Protein AF-A0A1Y2N964-F1 (afdb_monomer_lite)

pLDDT: mean 81.37, std 17.86, range [33.72, 97.12]

Radius of gyration: 19.59 Å; chains: 1; bounding box: 65×37×64 Å

InterPro domains:
  IPR041413 MmyB-like transcription regulator ligand binding [PF17765] (27-119)

Secondary structure (DSSP, 8-state):
-----------------SSS-GGGG---HHHHHHHHHTTTS-EEEE-TT-BEEEE-GGGGGGT--TT-BHHHHHHH-TTHHHHBTTHHHHHHHHHHHHHHHHHTT-HHHHHHHHHHHHSTT--HHHHHHH--SPPPSEEEEEETTEEEEEE--B-TTSTT-EEEEEEES-------------PPPPPPP-

Organism: Pseudonocardia autotrophica (NCBI:txid2074)

Sequence (190 aa):
MHERVPRAGLVKVSAGDDRCSAADRVVRPSVLQLLERLDAEPALVIDRCGEVLARSTGTDRLGLPVTANIARFVVTDPRAGDLLDDRDALADEWAARLRSAAELGDGPAAALAAELGAAPGSDFGARYRAAVRIPAWSGTERWSGRSWHYEAPELPGTPEHRLLVYLSDSSHHGRIAQNGETGPCPAPSG

Structure (mmCIF, N/CA/C/O backbone):
data_AF-A0A1Y2N964-F1
#
_entry.id   AF-A0A1Y2N964-F1
#
loop_
_atom_site.group_PDB
_atom_site.id
_atom_site.type_symbol
_atom_site.label_atom_id
_atom_site.label_alt_id
_atom_site.label_comp_id
_atom_site.label_asym_id
_atom_site.label_entity_id
_atom_site.label_seq_id
_atom_site.pdbx_PDB_ins_code
_atom_site.Cartn_x
_atom_site.Cartn_y
_atom_site.Cartn_z
_atom_site.occupancy
_atom_site.B_iso_or_equiv
_atom_site.auth_seq_id
_atom_site.auth_comp_id
_atom_site.auth_asym_id
_atom_site.auth_atom_id
_atom_site.pdbx_PDB_model_num
ATOM 1 N N . MET A 1 1 ? -31.582 -8.135 32.151 1.00 39.50 1 MET A N 1
ATOM 2 C CA . MET A 1 1 ? -30.278 -8.600 31.637 1.00 39.50 1 MET A CA 1
ATOM 3 C C . MET A 1 1 ? -30.366 -8.557 30.120 1.00 39.50 1 MET A C 1
ATOM 5 O O . MET A 1 1 ? -30.917 -9.469 29.529 1.00 39.50 1 MET A O 1
ATOM 9 N N . HIS A 1 2 ? -29.992 -7.430 29.509 1.00 34.34 2 HIS A N 1
ATOM 10 C CA . HIS A 1 2 ? -30.038 -7.278 28.053 1.00 34.34 2 HIS A CA 1
ATOM 11 C C . HIS A 1 2 ? -28.660 -7.612 27.498 1.00 34.34 2 HIS A C 1
ATOM 13 O O . HIS A 1 2 ? -27.710 -6.851 27.670 1.00 34.34 2 HIS A O 1
ATOM 19 N N . GLU A 1 3 ? -28.565 -8.786 26.889 1.00 33.72 3 GLU A N 1
ATOM 20 C CA . GLU A 1 3 ? -27.388 -9.245 26.171 1.00 33.72 3 GLU A CA 1
ATOM 21 C C . GLU A 1 3 ? -27.217 -8.383 24.912 1.00 33.72 3 GLU A C 1
ATOM 23 O O . GLU A 1 3 ? -28.088 -8.339 24.041 1.00 33.72 3 GLU A O 1
ATOM 28 N N . ARG A 1 4 ? -26.124 -7.616 24.848 1.00 42.09 4 ARG A N 1
ATOM 29 C CA . ARG A 1 4 ? -25.732 -6.893 23.636 1.00 42.09 4 ARG A CA 1
ATOM 30 C C . ARG A 1 4 ? -24.988 -7.868 22.736 1.00 42.09 4 ARG A C 1
ATOM 32 O O . ARG A 1 4 ? -23.836 -8.192 23.000 1.00 42.09 4 ARG A O 1
ATOM 39 N N . VAL A 1 5 ? -25.648 -8.298 21.668 1.00 44.41 5 VAL A N 1
ATOM 40 C CA . VAL A 1 5 ? -25.006 -9.029 20.573 1.00 44.41 5 VAL A CA 1
ATOM 41 C C . VAL A 1 5 ? -23.960 -8.107 19.927 1.00 44.41 5 VAL A C 1
ATOM 43 O O . VAL A 1 5 ? -24.315 -6.991 19.528 1.00 44.41 5 VAL A O 1
ATOM 46 N N . PRO A 1 6 ? -22.681 -8.509 19.823 1.00 44.47 6 PRO A N 1
ATOM 47 C CA . PRO A 1 6 ? -21.697 -7.732 19.087 1.00 44.47 6 PRO A CA 1
ATOM 48 C C . PRO A 1 6 ? -22.049 -7.767 17.595 1.00 44.47 6 PRO A C 1
ATOM 50 O O . PRO A 1 6 ? -22.196 -8.830 16.993 1.00 44.47 6 PRO A O 1
ATOM 53 N N . ARG A 1 7 ? -22.212 -6.586 16.991 1.00 41.03 7 ARG A N 1
ATOM 54 C CA . ARG A 1 7 ? -22.283 -6.437 15.534 1.00 41.03 7 ARG A CA 1
ATOM 55 C C . ARG A 1 7 ? -20.900 -6.764 14.973 1.00 41.03 7 ARG A C 1
ATOM 57 O O . ARG A 1 7 ? -19.975 -5.990 15.187 1.00 41.03 7 ARG A O 1
ATOM 64 N N . ALA A 1 8 ? -20.775 -7.891 14.278 1.00 40.38 8 ALA A N 1
ATOM 65 C CA . ALA A 1 8 ? -19.603 -8.185 13.461 1.00 40.38 8 ALA A CA 1
ATOM 66 C C . ALA A 1 8 ? -19.463 -7.094 12.387 1.00 40.38 8 ALA A C 1
ATOM 68 O O . ALA A 1 8 ? -20.428 -6.795 11.674 1.00 40.38 8 ALA A O 1
ATOM 69 N N . GLY A 1 9 ? -18.291 -6.463 12.327 1.00 41.75 9 GLY A N 1
ATOM 70 C CA . GLY A 1 9 ? -17.964 -5.473 11.313 1.00 41.75 9 GLY A CA 1
ATOM 71 C C . GLY A 1 9 ? -17.895 -6.142 9.944 1.00 41.75 9 GLY A C 1
ATOM 72 O O . GLY A 1 9 ? -17.403 -7.258 9.795 1.00 41.75 9 GLY A O 1
ATOM 73 N N . LEU A 1 10 ? -18.426 -5.478 8.921 1.00 47.12 10 LEU A N 1
ATOM 74 C CA . LEU A 1 10 ? -18.277 -5.927 7.541 1.00 47.12 10 LEU A CA 1
ATOM 75 C C . LEU A 1 10 ? -16.830 -5.685 7.098 1.00 47.12 10 LEU A C 1
ATOM 77 O O . LEU A 1 10 ? -16.478 -4.594 6.654 1.00 47.12 10 LEU A O 1
ATOM 81 N N . VAL A 1 11 ? -15.996 -6.717 7.201 1.00 48.38 11 VAL A N 1
ATOM 82 C CA . VAL A 1 11 ? -14.698 -6.760 6.526 1.00 48.38 11 VAL A CA 1
ATOM 83 C C . VAL A 1 11 ? -14.951 -6.974 5.038 1.00 48.38 11 VAL A C 1
ATOM 85 O O . VAL A 1 11 ? -15.491 -7.999 4.619 1.00 48.38 11 VAL A O 1
ATOM 88 N N . LYS A 1 12 ? -14.559 -5.995 4.224 1.00 44.69 12 LYS A N 1
ATOM 89 C CA . LYS A 1 12 ? -14.639 -6.095 2.768 1.00 44.69 12 LYS A CA 1
ATOM 90 C C . LYS A 1 12 ? -13.373 -6.763 2.237 1.00 44.69 12 LYS A C 1
ATOM 92 O O . LYS A 1 12 ? -12.299 -6.174 2.297 1.00 44.69 12 LYS A O 1
ATOM 97 N N . VAL A 1 13 ? -13.528 -7.983 1.730 1.00 47.59 13 VAL A N 1
ATOM 98 C CA . VAL A 1 13 ? -12.482 -8.714 1.005 1.00 47.59 13 VAL A CA 1
ATOM 99 C C . VAL A 1 13 ? -12.554 -8.309 -0.463 1.00 47.59 13 VAL A C 1
ATOM 101 O O . VAL A 1 13 ? -13.621 -8.383 -1.078 1.00 47.59 13 VAL A O 1
ATOM 104 N N . SER A 1 14 ? -11.432 -7.856 -1.010 1.00 50.69 14 SER A N 1
ATOM 105 C CA . SER A 1 14 ? -11.320 -7.460 -2.412 1.00 50.69 14 SER A CA 1
ATOM 106 C C . SER A 1 14 ? -10.768 -8.623 -3.234 1.00 50.69 14 SER A C 1
ATOM 108 O O . SER A 1 14 ? -9.795 -9.264 -2.849 1.00 50.69 14 SER A O 1
ATOM 110 N N . ALA A 1 15 ? -11.410 -8.915 -4.365 1.00 41.88 15 ALA A N 1
ATOM 111 C CA . ALA A 1 15 ? -10.937 -9.888 -5.342 1.00 41.88 15 ALA A CA 1
ATOM 112 C C . ALA A 1 15 ? -10.447 -9.135 -6.587 1.00 41.88 15 ALA A C 1
ATOM 114 O O . ALA A 1 15 ? -11.255 -8.488 -7.251 1.00 41.88 15 ALA A O 1
ATOM 115 N N . GLY A 1 16 ? -9.152 -9.205 -6.899 1.00 42.62 16 GLY A N 1
ATOM 116 C CA . GLY A 1 16 ? -8.595 -8.757 -8.185 1.00 42.62 16 GLY A CA 1
ATOM 117 C C . GLY A 1 16 ? -7.884 -9.904 -8.905 1.00 42.62 16 GLY A C 1
ATOM 118 O O . GLY A 1 16 ? -7.091 -10.586 -8.277 1.00 42.62 16 GLY A O 1
ATOM 119 N N . ASP A 1 17 ? -8.142 -10.183 -10.182 1.00 46.28 17 ASP A N 1
ATOM 120 C CA . ASP A 1 17 ? -7.298 -11.095 -10.994 1.00 46.28 17 ASP A CA 1
ATOM 121 C C . ASP A 1 17 ? -5.849 -10.542 -11.033 1.00 46.28 17 ASP A C 1
ATOM 123 O O . ASP A 1 17 ? -5.669 -9.330 -11.052 1.00 46.28 17 ASP A O 1
ATOM 127 N N . ASP A 1 18 ? -4.735 -11.283 -10.970 1.00 45.25 18 ASP A N 1
ATOM 128 C CA . ASP A 1 18 ? -4.408 -12.609 -11.496 1.00 45.25 18 ASP A CA 1
ATOM 129 C C . ASP A 1 18 ? -3.132 -13.155 -10.768 1.00 45.25 18 ASP A C 1
ATOM 131 O O . ASP A 1 18 ? -2.206 -12.398 -10.477 1.00 45.25 18 ASP A O 1
ATOM 135 N N . ARG A 1 19 ? -3.088 -14.470 -10.482 1.00 44.66 19 ARG A N 1
ATOM 136 C CA . ARG A 1 19 ? -1.939 -15.351 -10.089 1.00 44.66 19 ARG A CA 1
ATOM 137 C C . ARG A 1 19 ? -1.093 -15.139 -8.803 1.00 44.66 19 ARG A C 1
ATOM 139 O O . ARG A 1 19 ? 0.073 -15.529 -8.777 1.00 44.66 19 ARG A O 1
ATOM 146 N N . CYS A 1 20 ? -1.694 -14.732 -7.687 1.00 44.88 20 CYS A N 1
ATOM 147 C CA . CYS A 1 20 ? -1.324 -15.307 -6.373 1.00 44.88 20 CYS A CA 1
ATOM 148 C C . CYS A 1 20 ? -2.345 -16.409 -6.069 1.00 44.88 20 CYS A C 1
ATOM 150 O O . CYS A 1 20 ? -3.520 -16.234 -6.402 1.00 44.88 20 CYS A O 1
ATOM 152 N N . SER A 1 21 ? -1.941 -17.554 -5.508 1.00 48.66 21 SER A N 1
ATOM 153 C CA . SER A 1 21 ? -2.905 -18.626 -5.231 1.00 48.66 21 SER A CA 1
ATOM 154 C C . SER A 1 21 ? -4.032 -18.075 -4.346 1.00 48.66 21 SER A C 1
ATOM 156 O O . SER A 1 21 ? -3.794 -17.211 -3.506 1.00 48.66 21 SER A O 1
ATOM 158 N N . ALA A 1 22 ? -5.276 -18.532 -4.515 1.00 51.50 22 ALA A N 1
ATOM 159 C CA . ALA A 1 22 ? -6.392 -18.031 -3.703 1.00 51.50 22 ALA A CA 1
ATOM 160 C C . ALA A 1 22 ? -6.140 -18.177 -2.183 1.00 51.50 22 ALA A C 1
ATOM 162 O O . ALA A 1 22 ? -6.704 -17.422 -1.395 1.00 51.50 22 ALA A O 1
ATOM 163 N N . ALA A 1 23 ? -5.260 -19.105 -1.780 1.00 52.19 23 ALA A N 1
ATOM 164 C CA . ALA A 1 23 ? -4.805 -19.283 -0.403 1.00 52.19 23 ALA A CA 1
ATOM 165 C C . ALA A 1 23 ? -3.911 -18.130 0.096 1.00 52.19 23 ALA A C 1
ATOM 167 O O . ALA A 1 23 ? -4.045 -17.728 1.250 1.00 52.19 23 ALA A O 1
ATOM 168 N N . ASP A 1 24 ? -3.089 -17.531 -0.771 1.00 64.69 24 ASP A N 1
ATOM 169 C CA . ASP A 1 24 ? -2.218 -16.390 -0.435 1.00 64.69 24 ASP A CA 1
ATOM 170 C C . ASP A 1 24 ? -2.996 -15.084 -0.227 1.00 64.69 24 ASP A C 1
ATOM 172 O O . ASP A 1 24 ? -2.426 -14.070 0.164 1.00 64.69 24 ASP A O 1
ATOM 176 N N . ARG A 1 25 ? -4.310 -15.091 -0.472 1.00 75.00 25 ARG A N 1
ATOM 177 C CA . ARG A 1 25 ? -5.201 -13.939 -0.270 1.00 75.00 25 ARG A CA 1
ATOM 178 C C . ARG A 1 25 ? -6.048 -14.040 0.991 1.00 75.00 25 ARG A C 1
ATOM 180 O O . ARG A 1 25 ? -6.778 -13.107 1.319 1.00 75.00 25 ARG A O 1
ATOM 187 N N . VAL A 1 26 ? -5.981 -15.168 1.700 1.00 83.88 26 VAL A N 1
ATOM 188 C CA . VAL A 1 26 ? -6.791 -15.382 2.899 1.00 83.88 26 VAL A CA 1
ATOM 189 C C . VAL A 1 26 ? -6.148 -14.671 4.082 1.00 83.88 26 VAL A C 1
ATOM 191 O O . VAL A 1 26 ? -5.119 -15.092 4.607 1.00 83.88 26 VAL A O 1
ATOM 194 N N . VAL A 1 27 ? -6.799 -13.608 4.549 1.00 89.75 27 VAL A N 1
ATOM 195 C CA . VAL A 1 27 ? -6.419 -12.933 5.791 1.00 89.75 27 VAL A CA 1
ATOM 196 C C . VAL A 1 27 ? -6.977 -13.713 6.979 1.00 89.75 27 VAL A C 1
ATOM 198 O O . VAL A 1 27 ? -8.165 -14.033 7.040 1.00 89.75 27 VAL A O 1
ATOM 201 N N . ARG A 1 28 ? -6.117 -14.028 7.953 1.00 90.69 28 ARG A N 1
ATOM 202 C CA . ARG A 1 28 ? -6.521 -14.808 9.130 1.00 90.69 28 ARG A CA 1
ATOM 203 C C . ARG A 1 28 ? -7.565 -14.069 9.978 1.00 90.69 28 ARG A C 1
ATOM 205 O O . ARG A 1 28 ? -7.427 -12.861 10.182 1.00 90.69 28 ARG A O 1
ATOM 212 N N . PRO A 1 29 ? -8.510 -14.784 10.618 1.00 93.31 29 PRO A N 1
ATOM 213 C CA . PRO A 1 29 ? -9.534 -14.166 11.465 1.00 93.31 29 PRO A CA 1
ATOM 214 C C . PRO A 1 29 ? -8.998 -13.296 12.611 1.00 93.31 29 PRO A C 1
ATOM 216 O O . PRO A 1 29 ? -9.638 -12.320 12.991 1.00 93.31 29 PRO A O 1
ATOM 219 N N . SER A 1 30 ? -7.833 -13.619 13.184 1.00 93.25 30 SER A N 1
ATOM 220 C CA . SER A 1 30 ? -7.216 -12.792 14.234 1.00 93.25 30 SER A CA 1
ATOM 221 C C . SER A 1 30 ? -6.715 -11.445 13.708 1.00 93.25 30 SER A C 1
ATOM 223 O O . SER A 1 30 ? -6.821 -10.441 14.404 1.00 93.25 30 SER A O 1
ATOM 225 N N . VAL A 1 31 ? -6.222 -11.403 12.468 1.00 93.62 31 VAL A N 1
ATOM 226 C CA . VAL A 1 31 ? -5.791 -10.165 11.801 1.00 93.62 31 VAL A CA 1
ATOM 227 C C . VAL A 1 31 ? -7.006 -9.321 11.419 1.00 93.62 31 VAL A C 1
ATOM 229 O O . VAL A 1 31 ? -6.979 -8.107 11.576 1.00 93.62 31 VAL A O 1
ATOM 232 N N . LEU A 1 32 ? -8.102 -9.954 10.993 1.00 93.75 32 LEU A N 1
ATOM 233 C CA . LEU A 1 32 ? -9.362 -9.249 10.746 1.00 93.75 32 LEU A CA 1
ATOM 234 C C . LEU A 1 32 ? -9.909 -8.591 12.017 1.00 93.75 32 LEU A C 1
ATOM 236 O O . LEU A 1 32 ? -10.236 -7.410 11.998 1.00 93.75 32 LEU A O 1
ATOM 240 N N . GLN A 1 33 ? -9.915 -9.314 13.139 1.00 94.44 33 GLN A N 1
ATOM 241 C CA . GLN A 1 33 ? -10.278 -8.738 14.437 1.00 94.44 33 GLN A CA 1
ATOM 242 C C . GLN A 1 33 ? -9.343 -7.593 14.841 1.00 94.44 33 GLN A C 1
ATOM 244 O O . GLN A 1 33 ? -9.795 -6.617 15.431 1.00 94.44 33 GLN A O 1
ATOM 249 N N . LEU A 1 34 ? -8.048 -7.680 14.523 1.00 93.06 34 LEU A N 1
ATOM 250 C CA . LEU A 1 34 ? -7.113 -6.580 14.758 1.00 93.06 34 LEU A CA 1
ATOM 251 C C . LEU A 1 34 ? -7.471 -5.344 13.919 1.00 93.06 34 LEU A C 1
ATOM 253 O O . LEU A 1 34 ? -7.526 -4.250 14.471 1.00 93.06 34 LEU A O 1
ATOM 257 N N . LEU A 1 35 ? -7.777 -5.508 12.627 1.00 93.44 35 LEU A N 1
ATOM 258 C CA . LEU A 1 35 ? -8.234 -4.407 11.770 1.00 93.44 35 LEU A CA 1
ATOM 259 C C . LEU A 1 35 ? -9.513 -3.749 12.300 1.00 93.44 35 LEU A C 1
ATOM 261 O O . LEU A 1 35 ? -9.630 -2.528 12.247 1.00 93.44 35 LEU A O 1
ATOM 265 N N . GLU A 1 36 ? -10.448 -4.533 12.842 1.00 91.69 36 GLU A N 1
ATOM 266 C CA . GLU A 1 36 ? -11.658 -4.004 13.485 1.00 91.69 36 GLU A CA 1
ATOM 267 C C . GLU A 1 36 ? -11.340 -3.169 14.733 1.00 91.69 36 GLU A C 1
ATOM 269 O O . GLU A 1 36 ? -12.035 -2.199 15.013 1.00 91.69 36 GLU A O 1
ATOM 274 N N . ARG A 1 37 ? -10.284 -3.505 15.487 1.00 91.00 37 ARG A N 1
ATOM 275 C CA . ARG A 1 37 ? -9.839 -2.699 16.642 1.00 91.00 37 ARG A CA 1
ATOM 276 C C . ARG A 1 37 ? -9.080 -1.437 16.252 1.00 91.00 37 ARG A C 1
ATOM 278 O O . ARG A 1 37 ? -8.928 -0.555 17.091 1.00 91.00 37 ARG A O 1
ATOM 285 N N . LEU A 1 38 ? -8.611 -1.363 15.012 1.00 90.25 38 LEU A N 1
ATOM 286 C CA . LEU A 1 38 ? -7.951 -0.198 14.434 1.00 90.25 38 LEU A CA 1
ATOM 287 C C . LEU A 1 38 ? -8.927 0.661 13.617 1.00 90.25 38 LEU A C 1
ATOM 289 O O . LEU A 1 38 ? -8.479 1.476 12.826 1.00 90.25 38 LEU A O 1
ATOM 293 N N . ASP A 1 39 ? -10.245 0.506 13.769 1.00 81.44 39 ASP A N 1
ATOM 294 C CA . ASP A 1 39 ? -11.257 1.206 12.960 1.00 81.44 39 ASP A CA 1
ATOM 295 C C . ASP A 1 39 ? -11.116 2.739 12.935 1.00 81.44 39 ASP A C 1
ATOM 297 O O . ASP A 1 39 ? -11.472 3.380 11.940 1.00 81.44 39 ASP A O 1
ATOM 301 N N . ALA A 1 40 ? -10.567 3.314 14.006 1.00 84.38 40 ALA A N 1
ATOM 302 C CA . ALA A 1 40 ? -10.292 4.733 14.140 1.00 84.38 40 ALA A CA 1
ATOM 303 C C . ALA A 1 40 ? -9.159 5.227 13.233 1.00 84.38 40 ALA A C 1
ATOM 305 O O . ALA A 1 40 ? -9.202 6.388 12.836 1.00 84.38 40 ALA A O 1
ATOM 306 N N . GLU A 1 41 ? -8.178 4.393 12.893 1.00 88.31 41 GLU A N 1
ATOM 307 C CA . GLU A 1 41 ? -7.027 4.763 12.065 1.00 88.31 41 GLU A CA 1
ATOM 308 C C . GLU A 1 41 ? -7.040 3.982 10.735 1.00 88.31 41 GLU A C 1
ATOM 310 O O . GLU A 1 41 ? -7.533 2.849 10.661 1.00 88.31 41 GLU A O 1
ATOM 315 N N . PRO A 1 42 ? -6.550 4.555 9.625 1.00 92.31 42 PRO A N 1
ATOM 316 C CA . PRO A 1 42 ? -6.428 3.796 8.389 1.00 92.31 42 PRO A CA 1
ATOM 317 C C . PRO A 1 42 ? -5.482 2.601 8.567 1.00 92.31 42 PRO A C 1
ATOM 319 O O . PRO A 1 42 ? -4.307 2.773 8.877 1.00 92.31 42 PRO A O 1
ATOM 322 N N . ALA A 1 43 ? -5.981 1.388 8.338 1.00 94.38 43 ALA A N 1
ATOM 323 C CA . ALA A 1 43 ? -5.180 0.171 8.398 1.00 94.38 43 ALA A CA 1
ATOM 324 C C . ALA A 1 43 ? -5.519 -0.772 7.238 1.00 94.38 43 ALA A C 1
ATOM 326 O O . ALA A 1 43 ? -6.688 -0.971 6.901 1.00 94.38 43 ALA A O 1
ATOM 327 N N . LEU A 1 44 ? -4.493 -1.364 6.634 1.00 94.00 44 LEU A N 1
ATOM 328 C CA . LEU A 1 44 ? -4.572 -2.244 5.472 1.00 94.00 44 LEU A CA 1
ATOM 329 C C . LEU A 1 44 ? -3.753 -3.504 5.731 1.00 94.00 44 LEU A C 1
ATOM 331 O O . LEU A 1 44 ? -2.672 -3.441 6.306 1.00 94.00 44 LEU A O 1
ATOM 335 N N . VAL A 1 45 ? -4.235 -4.644 5.255 1.00 94.19 45 VAL A N 1
ATOM 336 C CA . VAL A 1 45 ? -3.399 -5.829 5.063 1.00 94.19 45 VAL A CA 1
ATOM 337 C C . VAL A 1 45 ? -3.051 -5.892 3.594 1.00 94.19 45 VAL A C 1
ATOM 339 O O . VAL A 1 45 ? -3.956 -5.936 2.758 1.00 94.19 45 VAL A O 1
ATOM 342 N N . ILE A 1 46 ? -1.757 -5.893 3.301 1.00 92.75 46 ILE A N 1
ATOM 343 C CA . ILE A 1 46 ? -1.241 -5.985 1.941 1.00 92.75 46 ILE A CA 1
ATOM 344 C C . ILE A 1 46 ? -0.386 -7.229 1.754 1.00 92.75 46 ILE A C 1
ATOM 346 O O . ILE A 1 46 ? 0.231 -7.709 2.707 1.00 92.75 46 ILE A O 1
ATOM 350 N N . ASP A 1 47 ? -0.324 -7.728 0.524 1.00 89.88 47 ASP A N 1
ATOM 351 C CA . ASP A 1 47 ? 0.743 -8.642 0.124 1.00 89.88 47 ASP A CA 1
ATOM 352 C C . ASP A 1 47 ? 2.032 -7.880 -0.250 1.00 89.88 47 ASP A C 1
ATOM 354 O O . ASP A 1 47 ? 2.070 -6.646 -0.309 1.00 89.88 47 ASP A O 1
ATOM 358 N N . ARG A 1 48 ? 3.104 -8.624 -0.535 1.00 85.38 48 ARG A N 1
ATOM 359 C CA . ARG A 1 48 ? 4.401 -8.083 -0.989 1.00 85.38 48 ARG A CA 1
ATOM 360 C C . ARG A 1 48 ? 4.335 -7.232 -2.261 1.00 85.38 48 ARG A C 1
ATOM 362 O O . ARG A 1 48 ? 5.206 -6.393 -2.475 1.00 85.38 48 ARG A O 1
ATOM 369 N N . CYS A 1 49 ? 3.326 -7.442 -3.107 1.00 88.75 49 CYS A N 1
ATOM 370 C CA . CYS A 1 49 ? 3.107 -6.693 -4.341 1.00 88.75 49 CYS A CA 1
ATOM 371 C C . CYS A 1 49 ? 2.223 -5.455 -4.114 1.00 88.75 49 CYS A C 1
ATOM 373 O O . CYS A 1 49 ? 1.955 -4.715 -5.062 1.00 88.75 49 CYS A O 1
ATOM 375 N N . GLY A 1 50 ? 1.765 -5.221 -2.881 1.00 90.00 50 GLY A N 1
ATOM 376 C CA . GLY A 1 50 ? 0.896 -4.108 -2.522 1.00 90.00 50 GLY A CA 1
ATOM 377 C C . GLY A 1 50 ? -0.582 -4.343 -2.814 1.00 90.00 50 GLY A C 1
ATOM 378 O O . GLY A 1 50 ? -1.342 -3.377 -2.823 1.00 90.00 50 GLY A O 1
ATOM 379 N N . GLU A 1 51 ? -1.008 -5.580 -3.071 1.00 90.50 51 GLU A N 1
ATOM 380 C CA . GLU A 1 51 ? -2.429 -5.914 -3.188 1.00 90.50 51 GLU A CA 1
ATOM 381 C C . GLU A 1 51 ? -3.111 -5.753 -1.831 1.00 90.50 51 GLU A C 1
ATOM 383 O O . GLU A 1 51 ? -2.666 -6.346 -0.851 1.00 90.50 51 GLU A O 1
ATOM 388 N N . VAL A 1 52 ? -4.202 -4.987 -1.761 1.00 92.44 52 VAL A N 1
ATOM 389 C CA . VAL A 1 52 ? -4.977 -4.829 -0.522 1.00 92.44 52 VAL A CA 1
ATOM 390 C C . VAL A 1 52 ? -5.901 -6.031 -0.326 1.00 92.44 52 VAL A C 1
ATOM 392 O O . VAL A 1 52 ? -6.904 -6.190 -1.019 1.00 92.44 52 VAL A O 1
ATOM 395 N N . LEU A 1 53 ? -5.589 -6.851 0.677 1.00 91.50 53 LEU A N 1
ATOM 396 C CA . LEU A 1 53 ? -6.317 -8.077 1.014 1.00 91.50 53 LEU A CA 1
ATOM 397 C C . LEU A 1 53 ? -7.470 -7.825 1.995 1.00 91.50 53 LEU A C 1
ATOM 399 O O . LEU A 1 53 ? -8.522 -8.462 1.916 1.00 91.50 53 LEU A O 1
ATOM 403 N N . ALA A 1 54 ? -7.278 -6.893 2.930 1.00 91.81 54 ALA A N 1
ATOM 404 C CA . ALA A 1 54 ? -8.292 -6.446 3.883 1.00 91.81 54 ALA A CA 1
ATOM 405 C C . ALA A 1 54 ? -8.000 -5.014 4.347 1.00 91.81 54 ALA A C 1
ATOM 407 O O . ALA A 1 54 ? -6.865 -4.547 4.267 1.00 91.81 54 ALA A O 1
ATOM 408 N N . ARG A 1 55 ? -9.020 -4.310 4.848 1.00 92.75 55 ARG A N 1
ATOM 409 C CA . ARG A 1 55 ? -8.891 -2.914 5.286 1.00 92.75 55 ARG A CA 1
ATOM 410 C C . ARG A 1 55 ? -9.823 -2.554 6.439 1.00 92.75 55 ARG A C 1
ATOM 412 O O . ARG A 1 55 ? -10.927 -3.093 6.518 1.00 92.75 55 ARG A O 1
ATOM 419 N N . SER A 1 56 ? -9.396 -1.624 7.293 1.00 92.62 56 SER A N 1
ATOM 420 C CA . SER A 1 56 ? -10.245 -0.989 8.308 1.00 92.62 56 SER A CA 1
ATOM 421 C C . SER A 1 56 ? -11.180 0.045 7.670 1.00 92.62 56 SER A C 1
ATOM 423 O O . SER A 1 56 ? -10.927 0.549 6.572 1.00 92.62 56 SER A O 1
ATOM 425 N N . THR A 1 57 ? -12.259 0.411 8.362 1.00 89.50 57 THR A N 1
ATOM 426 C CA . THR A 1 57 ? -13.160 1.499 7.933 1.00 89.50 57 THR A CA 1
ATOM 427 C C . THR A 1 57 ? -12.480 2.868 7.953 1.00 89.50 57 THR A C 1
ATOM 429 O O . THR A 1 57 ? -12.847 3.746 7.178 1.00 89.50 57 THR A O 1
ATOM 432 N N . GLY A 1 58 ? -11.447 3.050 8.784 1.00 88.69 58 GLY A N 1
ATOM 433 C CA . GLY A 1 58 ? -10.652 4.279 8.840 1.00 88.69 58 GLY A CA 1
ATOM 434 C C . GLY A 1 58 ? -9.955 4.618 7.519 1.00 88.69 58 GLY A C 1
ATOM 435 O O . GLY A 1 58 ? -9.623 5.778 7.283 1.00 88.69 58 GLY A O 1
ATOM 436 N N . THR A 1 59 ? -9.795 3.640 6.621 1.00 89.06 59 THR A N 1
ATOM 437 C CA . THR A 1 59 ? -9.145 3.822 5.311 1.00 89.06 59 THR A CA 1
ATOM 438 C C . THR A 1 59 ? -9.875 4.764 4.368 1.00 89.06 59 THR A C 1
ATOM 440 O O . THR A 1 59 ? -9.236 5.353 3.498 1.00 89.06 59 THR A O 1
ATOM 443 N N . ASP A 1 60 ? -11.164 5.021 4.596 1.00 87.44 60 ASP A N 1
ATOM 444 C CA . ASP A 1 60 ? -11.909 6.028 3.839 1.00 87.44 60 ASP A CA 1
ATOM 445 C C . ASP A 1 60 ? -11.328 7.447 4.038 1.00 87.44 60 ASP A C 1
ATOM 447 O O . ASP A 1 60 ? -11.465 8.298 3.162 1.00 87.44 60 ASP A O 1
ATOM 451 N N . ARG A 1 61 ? -10.593 7.700 5.136 1.00 87.69 61 ARG A N 1
ATOM 452 C CA . ARG A 1 61 ? -9.891 8.977 5.382 1.00 87.69 61 ARG A CA 1
ATOM 453 C C . ARG A 1 61 ? -8.691 9.207 4.470 1.00 87.69 61 ARG A C 1
ATOM 455 O O . ARG A 1 61 ? -8.295 10.354 4.293 1.00 87.69 61 ARG A O 1
ATOM 462 N N . LEU A 1 62 ? -8.110 8.136 3.933 1.00 86.50 62 LEU A N 1
ATOM 463 C CA . LEU A 1 62 ? -7.020 8.231 2.966 1.00 86.50 62 LEU A CA 1
ATOM 464 C C . LEU A 1 62 ? -7.538 8.503 1.557 1.00 86.50 62 LEU A C 1
ATOM 466 O O . LEU A 1 62 ? -6.740 8.829 0.698 1.00 86.50 62 LEU A O 1
ATOM 470 N N . GLY A 1 63 ? -8.835 8.318 1.284 1.00 83.06 63 GLY A N 1
ATOM 471 C CA . GLY A 1 63 ? -9.372 8.417 -0.076 1.00 83.06 63 GLY A CA 1
ATOM 472 C C . GLY A 1 63 ? -8.904 7.300 -1.020 1.00 83.06 63 GLY A C 1
ATOM 473 O O . GLY A 1 63 ? -9.099 7.405 -2.231 1.00 83.06 63 GLY A O 1
ATOM 474 N N . LEU A 1 64 ? -8.308 6.221 -0.489 1.00 80.00 64 LEU A N 1
ATOM 475 C CA . LEU A 1 64 ? -7.864 5.081 -1.293 1.00 80.00 64 LEU A CA 1
ATOM 476 C C . LEU A 1 64 ? -9.044 4.343 -1.941 1.00 80.00 64 LEU A C 1
ATOM 478 O O . LEU A 1 64 ? -10.041 4.055 -1.263 1.00 80.00 64 LEU A O 1
ATOM 482 N N . PRO A 1 65 ? -8.922 3.934 -3.219 1.00 76.00 65 PRO A N 1
ATOM 483 C CA . PRO A 1 65 ? -9.912 3.078 -3.850 1.00 76.00 65 PRO A CA 1
ATOM 484 C C . PRO A 1 65 ? -10.045 1.735 -3.122 1.00 76.00 65 PRO A C 1
ATOM 486 O O . PRO A 1 65 ? -9.089 1.175 -2.592 1.00 76.00 65 PRO A O 1
ATOM 489 N N . VAL A 1 66 ? -11.255 1.178 -3.152 1.00 64.75 66 VAL A N 1
ATOM 490 C CA . VAL A 1 66 ? -11.638 -0.012 -2.374 1.00 64.75 66 VAL A CA 1
ATOM 491 C C . VAL A 1 66 ? -10.940 -1.306 -2.820 1.00 64.75 66 VAL A C 1
ATOM 493 O O . VAL A 1 66 ? -10.883 -2.268 -2.059 1.00 64.75 66 VAL A O 1
ATOM 496 N N . THR A 1 67 ? -10.402 -1.339 -4.036 1.00 62.62 67 THR A N 1
ATOM 497 C CA . THR A 1 67 ? -9.817 -2.532 -4.675 1.00 62.62 67 THR A CA 1
ATOM 498 C C . THR A 1 67 ? -8.414 -2.254 -5.217 1.00 62.62 67 THR A C 1
ATOM 500 O O . THR A 1 67 ? -8.039 -2.771 -6.265 1.00 62.62 67 THR A O 1
ATOM 503 N N . ALA A 1 68 ? -7.674 -1.349 -4.578 1.00 72.31 68 ALA A N 1
ATOM 504 C CA . ALA A 1 68 ? -6.395 -0.902 -5.102 1.00 72.31 68 ALA A CA 1
ATOM 505 C C . ALA A 1 68 ? -5.268 -1.876 -4.738 1.00 72.31 68 ALA A C 1
ATOM 507 O O . ALA A 1 68 ? -4.981 -2.088 -3.563 1.00 72.31 68 ALA A O 1
ATOM 508 N N . ASN A 1 69 ? -4.556 -2.366 -5.750 1.00 91.12 69 ASN A N 1
ATOM 509 C CA . ASN A 1 69 ? -3.130 -2.599 -5.585 1.00 91.12 69 ASN A CA 1
ATOM 510 C C . ASN A 1 69 ? -2.456 -1.227 -5.439 1.00 91.12 69 ASN A C 1
ATOM 512 O O . ASN A 1 69 ? -2.605 -0.373 -6.318 1.00 91.12 69 ASN A O 1
ATOM 516 N N . ILE A 1 70 ? -1.747 -0.997 -4.336 1.00 92.00 70 ILE A N 1
ATOM 517 C CA . ILE A 1 70 ? -1.199 0.326 -4.018 1.00 92.00 70 ILE A CA 1
ATOM 518 C C . ILE A 1 70 ? -0.164 0.751 -5.068 1.00 92.00 70 ILE A C 1
ATOM 520 O O . ILE A 1 70 ? -0.198 1.896 -5.511 1.00 92.00 70 ILE A O 1
ATOM 524 N N . ALA A 1 71 ? 0.700 -0.157 -5.535 1.00 93.62 71 ALA A N 1
ATOM 525 C CA . ALA A 1 71 ? 1.684 0.165 -6.568 1.00 93.62 71 ALA A CA 1
ATOM 526 C C . ALA A 1 71 ? 1.004 0.580 -7.885 1.00 93.62 71 ALA A C 1
ATOM 528 O O . ALA A 1 71 ? 1.373 1.594 -8.480 1.00 93.62 71 ALA A O 1
ATOM 529 N N . ARG A 1 72 ? -0.048 -0.139 -8.307 1.00 93.88 72 ARG A N 1
ATOM 530 C CA . ARG A 1 72 ? -0.849 0.253 -9.482 1.00 93.88 72 ARG A CA 1
ATOM 531 C C . ARG A 1 72 ? -1.513 1.606 -9.290 1.00 93.88 72 ARG A C 1
ATOM 533 O O . ARG A 1 72 ? -1.470 2.419 -10.210 1.00 93.88 72 ARG A O 1
ATOM 540 N N . PHE A 1 73 ? -2.085 1.866 -8.118 1.00 92.56 73 PHE A N 1
ATOM 541 C CA . PHE A 1 73 ? -2.699 3.156 -7.819 1.00 92.56 73 PHE A CA 1
ATOM 542 C C . PHE A 1 73 ? -1.679 4.294 -7.938 1.00 92.56 73 PHE A C 1
ATOM 544 O O . PHE A 1 73 ? -1.880 5.210 -8.729 1.00 92.56 73 PHE A O 1
ATOM 551 N N . VAL A 1 74 ? -0.546 4.187 -7.238 1.00 93.50 74 VAL A N 1
ATOM 552 C CA . VAL A 1 74 ? 0.520 5.203 -7.230 1.00 93.50 74 VAL A CA 1
ATOM 553 C C . VAL A 1 74 ? 1.050 5.480 -8.638 1.00 93.50 74 VAL A C 1
ATOM 555 O O . VAL A 1 74 ? 1.292 6.630 -8.996 1.00 93.50 74 VAL A O 1
ATOM 558 N N . VAL A 1 75 ? 1.246 4.443 -9.452 1.00 93.44 75 VAL A N 1
ATOM 559 C CA . VAL A 1 75 ? 1.906 4.592 -10.756 1.00 93.44 75 VAL A CA 1
ATOM 560 C C . VAL A 1 75 ? 0.926 4.955 -11.864 1.00 93.44 75 VAL A C 1
ATOM 562 O O . VAL A 1 75 ? 1.241 5.812 -12.684 1.00 93.44 75 VAL A O 1
ATOM 565 N N . THR A 1 76 ? -0.258 4.345 -11.899 1.00 91.50 76 THR A N 1
ATOM 566 C CA . THR A 1 76 ? -1.132 4.375 -13.086 1.00 91.50 76 THR A CA 1
ATOM 567 C C . THR A 1 76 ? -2.438 5.136 -12.892 1.00 91.50 76 THR A C 1
ATOM 569 O O . THR A 1 76 ? -2.994 5.615 -13.879 1.00 91.50 76 THR A O 1
ATOM 572 N N . ASP A 1 77 ? -2.934 5.288 -11.660 1.00 90.94 77 ASP A N 1
ATOM 573 C CA . ASP A 1 77 ? -4.226 5.936 -11.428 1.00 90.94 77 ASP A CA 1
ATOM 574 C C . ASP A 1 77 ? -4.070 7.469 -11.462 1.00 90.94 77 ASP A C 1
ATOM 576 O O . ASP A 1 77 ? -3.270 8.028 -10.704 1.00 90.94 77 ASP A O 1
ATOM 580 N N . PRO A 1 78 ? -4.822 8.197 -12.309 1.00 89.38 78 PRO A N 1
ATOM 581 C CA . PRO A 1 78 ? -4.782 9.657 -12.336 1.00 89.38 78 PRO A CA 1
ATOM 582 C C . PRO A 1 78 ? -5.116 10.302 -10.985 1.00 89.38 78 PRO A C 1
ATOM 584 O O . PRO A 1 78 ? -4.520 11.319 -10.638 1.00 89.38 78 PRO A O 1
ATOM 587 N N . ARG A 1 79 ? -6.005 9.685 -10.191 1.00 88.69 79 ARG A N 1
ATOM 588 C CA . ARG A 1 79 ? -6.428 10.193 -8.873 1.00 88.69 79 ARG A CA 1
ATOM 589 C C . ARG A 1 79 ? -5.281 10.227 -7.869 1.00 88.69 79 ARG A C 1
ATOM 591 O O . ARG A 1 79 ? -5.348 10.975 -6.899 1.00 88.69 79 ARG A O 1
ATOM 598 N N . ALA A 1 80 ? -4.224 9.444 -8.092 1.00 89.94 80 ALA A N 1
ATOM 599 C CA . ALA A 1 80 ? -3.033 9.481 -7.255 1.00 89.94 80 ALA A CA 1
ATOM 600 C C . ALA A 1 80 ? -2.347 10.854 -7.287 1.00 89.94 80 ALA A C 1
ATOM 602 O O . ALA A 1 80 ? -1.758 11.241 -6.287 1.00 89.94 80 ALA A O 1
ATOM 603 N N . GLY A 1 81 ? -2.447 11.604 -8.393 1.00 88.81 81 GLY A N 1
ATOM 604 C CA . GLY A 1 81 ? -1.889 12.959 -8.483 1.00 88.81 81 GLY A CA 1
ATOM 605 C C . GLY A 1 81 ? -2.614 13.986 -7.609 1.00 88.81 81 GLY A C 1
ATOM 606 O O . GLY A 1 81 ? -1.983 14.915 -7.121 1.00 88.81 81 GLY A O 1
ATOM 607 N N . ASP A 1 82 ? -3.913 13.796 -7.377 1.00 90.12 82 ASP A N 1
ATOM 608 C CA . ASP A 1 82 ? -4.702 14.672 -6.501 1.00 90.12 82 ASP A CA 1
ATOM 609 C C . ASP A 1 82 ? -4.571 14.267 -5.024 1.00 90.12 82 ASP A C 1
ATOM 611 O O . ASP A 1 82 ? -4.732 15.092 -4.125 1.00 90.12 82 ASP A O 1
ATOM 615 N N . LEU A 1 83 ? -4.311 12.979 -4.772 1.00 91.38 83 LEU A N 1
ATOM 616 C CA . LEU A 1 83 ? -4.308 12.400 -3.432 1.00 91.38 83 LEU A CA 1
ATOM 617 C C . LEU A 1 83 ? -2.924 12.381 -2.778 1.00 91.38 83 LEU A C 1
ATOM 619 O O . LEU A 1 83 ? -2.843 12.573 -1.568 1.00 91.38 83 LEU A O 1
ATOM 623 N N . LEU A 1 84 ? -1.860 12.115 -3.536 1.00 91.50 84 LEU A N 1
ATOM 624 C CA . LEU A 1 84 ? -0.509 11.905 -3.017 1.00 91.50 84 LEU A CA 1
ATOM 625 C C . LEU A 1 84 ? 0.351 13.135 -3.305 1.00 91.50 84 LEU A C 1
ATOM 627 O O . LEU A 1 84 ? 0.712 13.377 -4.456 1.00 91.50 84 LEU A O 1
ATOM 631 N N . ASP A 1 85 ? 0.714 13.880 -2.259 1.00 93.06 85 ASP A N 1
ATOM 632 C CA . ASP A 1 85 ? 1.578 15.057 -2.398 1.00 93.06 85 ASP A CA 1
ATOM 633 C C . ASP A 1 85 ? 2.960 14.661 -2.965 1.00 93.06 85 ASP A C 1
ATOM 635 O O . ASP A 1 85 ? 3.474 15.308 -3.873 1.00 93.06 85 ASP A O 1
ATOM 639 N N . ASP A 1 86 ? 3.531 13.560 -2.459 1.00 93.06 86 ASP A N 1
ATOM 640 C CA . ASP A 1 86 ? 4.870 13.060 -2.806 1.00 93.06 86 ASP A CA 1
ATOM 641 C C . ASP A 1 86 ? 4.795 11.776 -3.656 1.00 93.06 86 ASP A C 1
ATOM 643 O O . ASP A 1 86 ? 5.432 10.757 -3.364 1.00 93.06 86 ASP A O 1
ATOM 647 N N . ARG A 1 87 ? 3.980 11.799 -4.721 1.00 92.94 87 ARG A N 1
ATOM 648 C CA . ARG A 1 87 ? 3.741 10.635 -5.597 1.00 92.94 87 ARG A CA 1
ATOM 649 C C . ARG A 1 87 ? 5.028 9.999 -6.132 1.00 92.94 87 ARG A C 1
ATOM 651 O O . ARG A 1 87 ? 5.123 8.774 -6.164 1.00 92.94 87 ARG A O 1
ATOM 658 N N . ASP A 1 88 ? 6.005 10.806 -6.544 1.00 93.75 88 ASP A N 1
ATOM 659 C CA . ASP A 1 88 ? 7.271 10.304 -7.093 1.00 93.75 88 ASP A CA 1
ATOM 660 C C . ASP A 1 88 ? 8.074 9.507 -6.062 1.00 93.75 88 ASP A C 1
ATOM 662 O O . ASP A 1 88 ? 8.552 8.415 -6.368 1.00 93.75 88 ASP A O 1
ATOM 666 N N . ALA A 1 89 ? 8.145 9.997 -4.822 1.00 93.50 89 ALA A N 1
ATOM 667 C CA . ALA A 1 89 ? 8.829 9.299 -3.737 1.00 93.50 89 ALA A CA 1
ATOM 668 C C . ALA A 1 89 ? 8.138 7.966 -3.406 1.00 93.50 89 ALA A C 1
ATOM 670 O O . ALA A 1 89 ? 8.801 6.957 -3.163 1.00 93.50 89 ALA A O 1
ATOM 671 N N . LEU A 1 90 ? 6.802 7.931 -3.456 1.00 93.69 90 LEU A N 1
ATOM 672 C CA . LEU A 1 90 ? 6.043 6.688 -3.312 1.00 93.69 90 LEU A CA 1
ATOM 673 C C . LEU A 1 90 ? 6.284 5.722 -4.477 1.00 93.69 90 LEU A C 1
ATOM 675 O O . LEU A 1 90 ? 6.388 4.516 -4.254 1.00 93.69 90 LEU A O 1
ATOM 679 N N . ALA A 1 91 ? 6.407 6.218 -5.709 1.00 94.94 91 ALA A N 1
ATOM 680 C CA . ALA A 1 91 ? 6.746 5.386 -6.859 1.00 94.94 91 ALA A CA 1
ATOM 681 C C . ALA A 1 91 ? 8.165 4.798 -6.738 1.00 94.94 91 ALA A C 1
ATOM 683 O O . ALA A 1 91 ? 8.358 3.621 -7.044 1.00 94.94 91 ALA A O 1
ATOM 684 N N . ASP A 1 92 ? 9.136 5.573 -6.245 1.00 96.12 92 ASP A N 1
ATOM 685 C CA . ASP A 1 92 ? 10.492 5.094 -5.940 1.00 96.12 92 ASP A CA 1
ATOM 686 C C . ASP A 1 92 ? 10.490 4.027 -4.833 1.00 96.12 92 ASP A C 1
ATOM 688 O O . ASP A 1 92 ? 11.196 3.019 -4.921 1.00 96.12 92 ASP A O 1
ATOM 692 N N . GLU A 1 93 ? 9.672 4.215 -3.796 1.00 95.31 93 GLU A N 1
ATOM 693 C CA . GLU A 1 93 ? 9.508 3.245 -2.713 1.00 95.31 93 GLU A CA 1
ATOM 694 C C . GLU A 1 93 ? 8.907 1.927 -3.226 1.00 95.31 93 GLU A C 1
ATOM 696 O O . GLU A 1 93 ? 9.444 0.851 -2.958 1.00 95.31 93 GLU A O 1
ATOM 701 N N . TRP A 1 94 ? 7.848 1.986 -4.038 1.00 95.38 94 TRP A N 1
ATOM 702 C CA . TRP A 1 94 ? 7.273 0.790 -4.660 1.00 95.38 94 TRP A CA 1
ATOM 703 C C . TRP A 1 94 ? 8.228 0.113 -5.643 1.00 95.38 94 TRP A C 1
ATOM 705 O O . TRP A 1 94 ? 8.282 -1.116 -5.687 1.00 95.38 94 TRP A O 1
ATOM 715 N N . ALA A 1 95 ? 9.031 0.880 -6.381 1.00 96.94 95 ALA A N 1
ATOM 716 C CA . ALA A 1 95 ? 10.087 0.334 -7.226 1.00 96.94 95 ALA A CA 1
ATOM 717 C C . ALA A 1 95 ? 11.120 -0.460 -6.405 1.00 96.94 95 ALA A C 1
ATOM 719 O O . ALA A 1 95 ? 11.476 -1.574 -6.794 1.00 96.94 95 ALA A O 1
ATOM 720 N N . ALA A 1 96 ? 11.545 0.061 -5.248 1.00 96.00 96 ALA A N 1
ATOM 721 C CA . ALA A 1 96 ? 12.450 -0.639 -4.334 1.00 96.00 96 ALA A CA 1
ATOM 722 C C . ALA A 1 96 ? 11.822 -1.903 -3.729 1.00 96.00 96 ALA A C 1
ATOM 724 O O . ALA A 1 96 ? 12.468 -2.951 -3.705 1.00 96.00 96 ALA A O 1
ATOM 725 N N . ARG A 1 97 ? 10.553 -1.842 -3.301 1.00 94.38 97 ARG A N 1
ATOM 726 C CA . ARG A 1 97 ? 9.817 -2.999 -2.757 1.00 94.38 97 ARG A CA 1
ATOM 727 C C . ARG A 1 97 ? 9.691 -4.128 -3.777 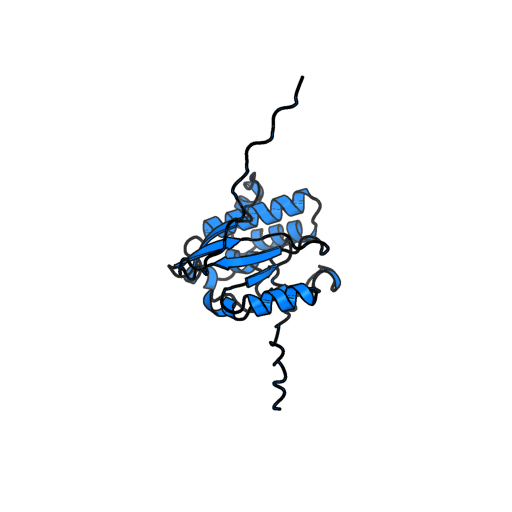1.00 94.38 97 ARG A C 1
ATOM 729 O O . ARG A 1 97 ? 10.078 -5.258 -3.485 1.00 94.38 97 ARG A O 1
ATOM 736 N N . LEU A 1 98 ? 9.209 -3.821 -4.984 1.00 94.81 98 LEU A N 1
ATOM 737 C CA . LEU A 1 98 ? 9.038 -4.827 -6.036 1.00 94.81 98 LEU A CA 1
ATOM 738 C C . LEU A 1 98 ? 10.374 -5.413 -6.483 1.00 94.81 98 LEU A C 1
ATOM 740 O O . LEU A 1 98 ? 10.457 -6.615 -6.722 1.00 94.81 98 LEU A O 1
ATOM 744 N N . ARG A 1 99 ? 11.428 -4.591 -6.568 1.00 95.19 99 ARG A N 1
ATOM 745 C CA . ARG A 1 99 ? 12.756 -5.083 -6.933 1.00 95.19 99 ARG A CA 1
ATOM 746 C C . ARG A 1 99 ? 13.328 -6.004 -5.868 1.00 95.19 99 ARG A C 1
ATOM 748 O O . ARG A 1 99 ? 13.781 -7.090 -6.209 1.00 95.19 99 ARG A O 1
ATOM 755 N N . SER A 1 100 ? 13.259 -5.603 -4.599 1.00 92.94 100 SER A N 1
ATOM 756 C CA . SER A 1 100 ? 13.721 -6.435 -3.487 1.00 92.94 100 SER A CA 1
ATOM 757 C C . SER A 1 100 ? 12.995 -7.781 -3.457 1.00 92.94 100 SER A C 1
ATOM 759 O O . SER A 1 100 ? 13.636 -8.802 -3.236 1.00 92.94 100 SER A O 1
ATOM 761 N N . ALA A 1 101 ? 11.683 -7.806 -3.713 1.00 89.94 101 ALA A N 1
ATOM 762 C CA . ALA A 1 101 ? 10.929 -9.052 -3.807 1.00 89.94 101 ALA A CA 1
ATOM 763 C C . ALA A 1 101 ? 11.370 -9.895 -5.019 1.00 89.94 101 ALA A C 1
ATOM 765 O O . ALA A 1 101 ? 11.651 -11.086 -4.884 1.00 89.94 101 ALA A O 1
ATOM 766 N N . ALA A 1 102 ? 11.492 -9.287 -6.203 1.00 92.06 102 ALA A N 1
ATOM 767 C CA . ALA A 1 102 ? 11.910 -9.977 -7.423 1.00 92.06 102 ALA A CA 1
ATOM 768 C C . ALA A 1 102 ? 13.320 -10.587 -7.312 1.00 92.06 102 ALA A C 1
ATOM 770 O O . ALA A 1 102 ? 13.543 -11.706 -7.773 1.00 92.06 102 ALA A O 1
ATOM 771 N N . GLU A 1 103 ? 14.259 -9.891 -6.665 1.00 92.00 103 GLU A N 1
ATOM 772 C CA . GLU A 1 103 ? 15.616 -10.387 -6.389 1.00 92.00 103 GLU A CA 1
ATOM 773 C C . GLU A 1 103 ? 15.616 -11.615 -5.461 1.00 92.00 103 GLU A C 1
ATOM 775 O O . GLU A 1 103 ? 16.509 -12.456 -5.558 1.00 92.00 103 GLU A O 1
ATOM 780 N N . LEU A 1 104 ? 14.580 -11.777 -4.632 1.00 89.69 104 LEU A N 1
ATOM 781 C CA . LEU A 1 104 ? 14.343 -12.966 -3.804 1.00 89.69 104 LEU A CA 1
ATOM 782 C C . LEU A 1 104 ? 13.591 -14.092 -4.546 1.00 89.69 104 LEU A C 1
ATOM 784 O O . LEU A 1 104 ? 13.215 -15.091 -3.935 1.00 89.69 104 LEU A O 1
ATOM 788 N N . GLY A 1 105 ? 13.393 -13.969 -5.862 1.00 88.69 105 GLY A N 1
ATOM 789 C CA . GLY A 1 105 ? 12.754 -14.991 -6.699 1.00 88.69 105 GLY A CA 1
ATOM 790 C C . GLY A 1 105 ? 11.241 -14.827 -6.855 1.00 88.69 105 GLY A C 1
ATOM 791 O O . GLY A 1 105 ? 10.568 -15.736 -7.344 1.00 88.69 105 GLY A O 1
ATOM 792 N N . ASP A 1 106 ? 10.689 -13.679 -6.468 1.00 87.62 106 ASP A N 1
ATOM 793 C CA . ASP A 1 106 ? 9.273 -13.373 -6.630 1.00 87.62 106 ASP A CA 1
ATOM 794 C C . ASP A 1 106 ? 8.901 -13.069 -8.094 1.00 87.62 106 ASP A C 1
ATOM 796 O O . ASP A 1 106 ? 9.013 -11.940 -8.580 1.00 87.62 106 ASP A O 1
ATOM 800 N N . GLY A 1 107 ? 8.401 -14.091 -8.793 1.00 90.69 107 GLY A N 1
ATOM 801 C CA . GLY A 1 107 ? 7.876 -13.958 -10.154 1.00 90.69 107 GLY A CA 1
ATOM 802 C C . GLY A 1 107 ? 6.745 -12.923 -10.285 1.00 90.69 107 GLY A C 1
ATOM 803 O O . GLY A 1 107 ? 6.837 -12.058 -11.158 1.00 90.69 107 GLY A O 1
ATOM 804 N N . PRO A 1 108 ? 5.687 -12.974 -9.451 1.00 89.44 108 PRO A N 1
ATOM 805 C CA . PRO A 1 108 ? 4.635 -11.956 -9.438 1.00 89.44 108 PRO A CA 1
ATOM 806 C C . PRO A 1 108 ? 5.128 -10.511 -9.268 1.00 89.44 108 PRO A C 1
ATOM 808 O O . PRO A 1 108 ? 4.673 -9.641 -10.010 1.00 89.44 108 PRO A O 1
ATOM 811 N N . ALA A 1 109 ? 6.083 -10.239 -8.374 1.00 91.94 109 ALA A N 1
ATOM 812 C CA . ALA A 1 109 ? 6.633 -8.889 -8.216 1.00 91.94 109 ALA A CA 1
ATOM 813 C C . ALA A 1 109 ? 7.394 -8.421 -9.466 1.00 91.94 109 ALA A C 1
ATOM 815 O O . ALA A 1 109 ? 7.217 -7.281 -9.902 1.00 91.94 109 ALA A O 1
ATOM 816 N N . ALA A 1 110 ? 8.181 -9.307 -10.088 1.00 94.19 110 ALA A N 1
ATOM 817 C CA . ALA A 1 110 ? 8.860 -9.009 -11.349 1.00 94.19 110 ALA A CA 1
ATOM 818 C C . ALA A 1 110 ? 7.862 -8.732 -12.490 1.00 94.19 110 ALA A C 1
ATOM 820 O O . ALA A 1 110 ? 8.056 -7.806 -13.281 1.00 94.19 110 ALA A O 1
ATOM 821 N N . ALA A 1 111 ? 6.775 -9.507 -12.561 1.00 94.50 111 ALA A N 1
ATOM 822 C CA . ALA A 1 111 ? 5.717 -9.320 -13.549 1.00 94.50 111 ALA A CA 1
ATOM 823 C C . ALA A 1 111 ? 4.976 -7.990 -13.348 1.00 94.50 111 ALA A C 1
ATOM 825 O O . ALA A 1 111 ? 4.774 -7.257 -14.316 1.00 94.50 111 ALA A O 1
ATOM 826 N N . LEU A 1 112 ? 4.640 -7.643 -12.101 1.00 95.25 112 LEU A N 1
ATOM 827 C CA . LEU A 1 112 ? 4.022 -6.359 -11.776 1.00 95.25 112 LEU A CA 1
ATOM 828 C C . LEU A 1 112 ? 4.952 -5.190 -12.120 1.00 95.25 112 LEU A C 1
ATOM 830 O O . LEU A 1 112 ? 4.515 -4.212 -12.713 1.00 95.25 112 LEU A O 1
ATOM 834 N N . ALA A 1 113 ? 6.250 -5.288 -11.826 1.00 96.31 113 ALA A N 1
ATOM 835 C CA . ALA A 1 113 ? 7.197 -4.240 -12.198 1.00 96.31 113 ALA A CA 1
ATOM 836 C C . ALA A 1 113 ? 7.277 -4.027 -13.722 1.00 96.31 113 ALA A C 1
ATOM 838 O O . ALA A 1 113 ? 7.349 -2.885 -14.183 1.00 96.31 113 ALA A O 1
ATOM 839 N N . ALA A 1 114 ? 7.226 -5.109 -14.505 1.00 96.94 114 ALA A N 1
ATOM 840 C CA . ALA A 1 114 ? 7.177 -5.036 -15.963 1.00 96.94 114 ALA A CA 1
ATOM 841 C C . ALA A 1 114 ? 5.869 -4.401 -16.468 1.00 96.94 114 ALA A C 1
ATOM 843 O O . ALA A 1 114 ? 5.915 -3.545 -17.350 1.00 96.94 114 ALA A O 1
ATOM 844 N N . GLU A 1 115 ? 4.725 -4.769 -15.883 1.00 96.00 115 GLU A N 1
ATOM 845 C CA . GLU A 1 115 ? 3.418 -4.159 -16.165 1.00 96.00 115 GLU A CA 1
ATOM 846 C C . GLU A 1 115 ? 3.452 -2.641 -15.924 1.00 96.00 115 GLU A C 1
ATOM 848 O O . GLU A 1 115 ? 3.156 -1.857 -16.826 1.00 96.00 115 GLU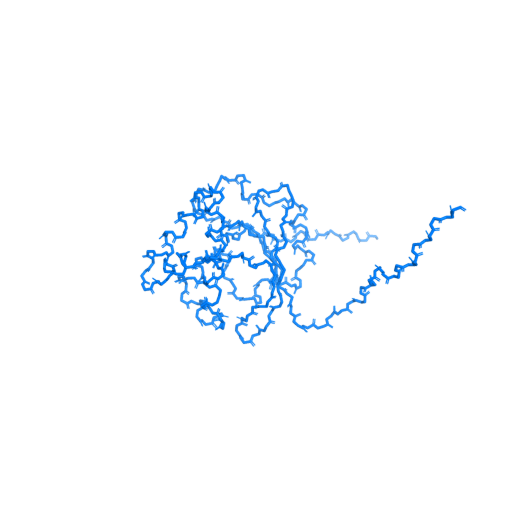 A O 1
ATOM 853 N N . LEU A 1 116 ? 3.887 -2.218 -14.733 1.00 96.31 116 LEU A N 1
ATOM 854 C CA . LEU A 1 116 ? 3.959 -0.808 -14.340 1.00 96.31 116 LEU A CA 1
ATOM 855 C C . LEU A 1 116 ? 4.955 -0.007 -15.190 1.00 96.31 116 LEU A C 1
ATOM 857 O O . LEU A 1 116 ? 4.726 1.170 -15.475 1.00 96.31 116 LEU A O 1
ATOM 861 N N . GLY A 1 117 ? 6.055 -0.635 -15.613 1.00 97.00 117 GLY A N 1
ATOM 862 C CA . GLY A 1 117 ? 7.031 -0.037 -16.523 1.00 97.00 117 GLY A CA 1
ATOM 863 C C . GLY A 1 117 ? 6.540 0.105 -17.968 1.00 97.00 117 GLY A C 1
ATOM 864 O O . GLY A 1 117 ? 7.061 0.950 -18.690 1.00 97.00 117 GLY A O 1
ATOM 865 N N . ALA A 1 118 ? 5.552 -0.689 -18.389 1.00 96.69 118 ALA A N 1
ATOM 866 C CA . ALA A 1 118 ? 4.950 -0.622 -19.721 1.00 96.69 118 ALA A CA 1
ATOM 867 C C . ALA A 1 118 ? 3.738 0.327 -19.798 1.00 96.69 118 ALA A C 1
ATOM 869 O O . ALA A 1 118 ? 3.228 0.583 -20.892 1.00 96.69 118 ALA A O 1
ATOM 870 N N . ALA A 1 119 ? 3.265 0.847 -18.660 1.00 93.56 119 ALA A N 1
ATOM 871 C CA . ALA A 1 119 ? 2.138 1.770 -18.620 1.00 93.56 119 ALA A CA 1
ATOM 872 C C . ALA A 1 119 ? 2.437 3.065 -19.418 1.00 93.56 119 ALA A C 1
ATOM 874 O O . ALA A 1 119 ? 3.544 3.604 -19.325 1.00 93.56 119 ALA A O 1
ATOM 875 N N . PRO A 1 120 ? 1.476 3.602 -20.198 1.00 91.56 120 PRO A N 1
ATOM 876 C CA . PRO A 1 120 ? 1.700 4.799 -21.008 1.00 91.56 120 PRO A CA 1
ATOM 877 C C . PRO A 1 120 ? 2.169 5.996 -20.174 1.00 91.56 120 PRO A C 1
ATOM 879 O O . PRO A 1 120 ? 1.520 6.372 -19.202 1.00 91.56 120 PRO A O 1
ATOM 882 N N . GLY A 1 121 ? 3.292 6.604 -20.569 1.00 87.25 121 GLY A N 1
ATOM 883 C CA . GLY A 1 121 ? 3.861 7.768 -19.879 1.00 87.25 121 GLY A CA 1
ATOM 884 C C . GLY A 1 121 ? 4.519 7.463 -18.528 1.00 87.25 121 GLY A C 1
ATOM 885 O O . GLY A 1 121 ? 4.975 8.391 -17.871 1.00 87.25 121 GLY A O 1
ATOM 886 N N . SER A 1 122 ? 4.592 6.191 -18.126 1.00 91.69 122 SER A N 1
ATOM 887 C CA . SER A 1 122 ? 5.265 5.762 -16.903 1.00 91.69 122 SER A CA 1
ATOM 888 C C . SER A 1 122 ? 6.781 5.737 -17.079 1.00 91.69 122 SER A C 1
ATOM 890 O O . SER A 1 122 ? 7.328 5.159 -18.016 1.00 91.69 122 SER A O 1
ATOM 892 N N . ASP A 1 123 ? 7.478 6.306 -16.112 1.00 94.25 123 ASP A N 1
ATOM 893 C CA . ASP A 1 123 ? 8.921 6.228 -15.897 1.00 94.25 123 ASP A CA 1
ATOM 894 C C . ASP A 1 123 ? 9.288 5.179 -14.822 1.00 94.25 123 ASP A C 1
ATOM 896 O O . ASP A 1 123 ? 10.449 5.037 -14.425 1.00 94.25 123 ASP A O 1
ATOM 900 N N . PHE A 1 124 ? 8.321 4.355 -14.396 1.00 96.69 124 PHE A N 1
ATOM 901 C CA . PHE A 1 124 ? 8.511 3.321 -13.373 1.00 96.69 124 PHE A CA 1
ATOM 902 C C . PHE A 1 124 ? 9.595 2.297 -13.733 1.00 96.69 124 PHE A C 1
ATOM 904 O O . PHE A 1 124 ? 10.376 1.890 -12.876 1.00 96.69 124 PHE A O 1
ATOM 911 N N . GLY A 1 125 ? 9.723 1.918 -15.009 1.00 97.00 125 GLY A N 1
ATOM 912 C CA . GLY A 1 125 ? 10.769 0.987 -15.448 1.00 97.00 125 GLY A CA 1
ATOM 913 C C . GLY A 1 125 ? 12.194 1.540 -15.284 1.00 97.00 125 GLY A C 1
ATOM 914 O O . GLY A 1 125 ? 13.152 0.772 -15.153 1.00 97.00 125 GLY A O 1
ATOM 915 N N . ALA A 1 126 ? 12.368 2.866 -15.288 1.00 96.88 126 ALA A N 1
ATOM 916 C CA . ALA A 1 126 ? 13.642 3.499 -14.954 1.00 96.88 126 ALA A CA 1
ATOM 917 C C . ALA A 1 126 ? 13.881 3.477 -13.437 1.00 96.88 126 ALA A C 1
ATOM 919 O O . ALA A 1 126 ? 14.947 3.022 -13.015 1.00 96.88 126 ALA A O 1
ATOM 920 N N . ARG A 1 127 ? 12.873 3.853 -12.632 1.00 97.00 127 ARG A N 1
ATOM 921 C CA . ARG A 1 127 ? 12.926 3.775 -11.158 1.00 97.00 127 ARG A CA 1
ATOM 922 C C . ARG A 1 127 ? 13.278 2.371 -10.671 1.00 97.00 127 ARG A C 1
ATOM 924 O O . ARG A 1 127 ? 14.225 2.204 -9.913 1.00 97.00 127 ARG A O 1
ATOM 931 N N . TYR A 1 128 ? 12.595 1.347 -11.186 1.00 97.12 128 TYR A N 1
ATOM 932 C CA . TYR A 1 128 ? 12.831 -0.058 -10.838 1.00 97.12 128 TYR A CA 1
ATOM 933 C C . TYR A 1 128 ? 14.289 -0.481 -11.061 1.00 97.12 128 TYR A C 1
ATOM 935 O O . TYR A 1 128 ? 14.931 -1.035 -10.170 1.00 97.12 128 TYR A O 1
ATOM 943 N N . ARG A 1 129 ? 14.867 -0.153 -12.225 1.00 96.19 129 ARG A N 1
ATOM 944 C CA . ARG A 1 129 ? 16.277 -0.460 -12.526 1.00 96.19 129 ARG A CA 1
ATOM 945 C C . ARG A 1 129 ? 17.258 0.321 -11.649 1.00 96.19 129 ARG A C 1
ATOM 947 O O . ARG A 1 129 ? 18.333 -0.192 -11.341 1.00 96.19 129 ARG A O 1
ATOM 954 N N . ALA A 1 130 ? 16.897 1.535 -11.243 1.00 95.62 130 ALA A N 1
ATOM 955 C CA . ALA A 1 130 ? 17.713 2.382 -10.379 1.00 95.62 130 ALA A CA 1
ATOM 956 C C . ALA A 1 130 ? 17.5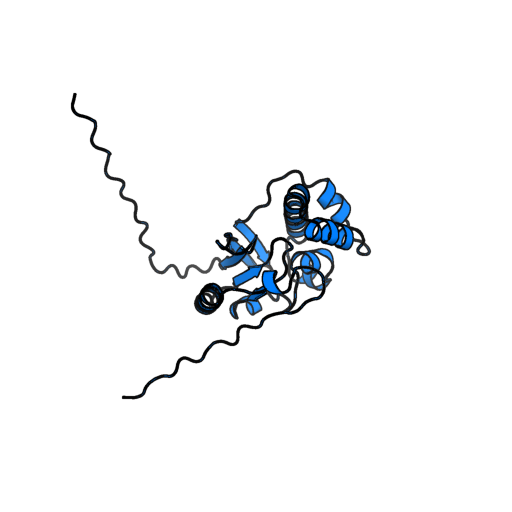81 2.046 -8.881 1.00 95.62 130 ALA A C 1
ATOM 958 O O . ALA A 1 130 ? 18.432 2.459 -8.097 1.00 95.62 130 ALA A O 1
ATOM 959 N N . ALA A 1 131 ? 16.557 1.292 -8.470 1.00 93.81 131 ALA A N 1
ATOM 960 C CA . ALA A 1 131 ? 16.249 1.037 -7.066 1.00 93.81 131 ALA A CA 1
ATOM 961 C C . ALA A 1 131 ? 17.271 0.101 -6.388 1.00 93.81 131 ALA A C 1
ATOM 963 O O . ALA A 1 131 ? 17.079 -1.105 -6.317 1.00 93.81 131 ALA A O 1
ATOM 964 N N . VAL A 1 132 ? 18.373 0.659 -5.887 1.00 86.81 132 VAL A N 1
ATOM 965 C CA . VAL A 1 132 ? 19.465 -0.069 -5.206 1.00 86.81 132 VAL A CA 1
ATOM 966 C C . VAL A 1 132 ? 19.428 0.090 -3.681 1.00 86.81 132 VAL A C 1
ATOM 968 O O . VAL A 1 132 ? 20.465 0.108 -3.021 1.00 86.81 132 VAL A O 1
ATOM 971 N N . ARG A 1 133 ? 18.233 0.247 -3.102 1.00 89.00 133 ARG A N 1
ATOM 972 C CA . ARG A 1 133 ? 18.041 0.488 -1.664 1.00 89.00 133 ARG A CA 1
ATOM 973 C C . ARG A 1 133 ? 17.111 -0.533 -1.027 1.00 89.00 133 ARG A C 1
ATOM 975 O O . ARG A 1 133 ? 16.233 -1.078 -1.687 1.00 89.00 133 ARG A O 1
ATOM 982 N N . ILE A 1 134 ? 17.280 -0.715 0.280 1.00 88.00 134 ILE A N 1
ATOM 983 C CA . ILE A 1 134 ? 16.349 -1.480 1.109 1.00 88.00 134 ILE A CA 1
ATOM 984 C C . ILE A 1 134 ? 15.041 -0.676 1.221 1.00 88.00 134 ILE A C 1
ATOM 986 O O . ILE A 1 134 ? 15.104 0.521 1.540 1.00 88.00 134 ILE A O 1
ATOM 990 N N . PRO A 1 135 ? 13.877 -1.291 0.946 1.00 88.94 135 PRO A N 1
ATOM 991 C CA . PRO A 1 135 ? 12.594 -0.620 1.090 1.00 88.94 135 PRO A CA 1
ATOM 992 C C . PRO A 1 135 ? 12.330 -0.238 2.548 1.00 88.94 135 PRO A C 1
ATOM 994 O O . PRO A 1 135 ? 12.681 -0.965 3.480 1.00 88.94 135 PRO A O 1
ATOM 997 N N . ALA A 1 136 ? 11.697 0.913 2.737 1.00 89.81 136 ALA A N 1
ATOM 998 C CA . ALA A 1 136 ? 11.211 1.345 4.031 1.00 89.81 136 ALA A CA 1
ATOM 999 C C . ALA A 1 136 ? 9.865 0.671 4.331 1.00 89.81 136 ALA A C 1
ATOM 1001 O O . ALA A 1 136 ? 8.971 0.593 3.484 1.00 89.81 136 ALA A O 1
ATOM 1002 N N . TRP A 1 137 ? 9.718 0.209 5.569 1.00 91.25 137 TRP A N 1
ATOM 1003 C CA . TRP A 1 137 ? 8.468 -0.344 6.099 1.00 91.25 137 TRP A CA 1
ATOM 1004 C C . TRP A 1 137 ? 7.913 0.490 7.254 1.00 91.25 137 TRP A C 1
ATOM 1006 O O . TRP A 1 137 ? 6.970 0.078 7.915 1.00 91.25 137 TRP A O 1
ATOM 1016 N N . SER A 1 138 ? 8.479 1.669 7.479 1.00 94.38 138 SER A N 1
ATOM 1017 C CA . SER A 1 138 ? 7.936 2.699 8.350 1.00 94.38 138 SER A CA 1
ATOM 1018 C C . SER A 1 138 ? 8.413 4.064 7.870 1.00 94.38 138 SER A C 1
ATOM 1020 O O . SER A 1 138 ? 9.406 4.169 7.140 1.00 94.38 138 SER A O 1
ATOM 1022 N N . GLY A 1 139 ? 7.695 5.118 8.243 1.00 93.12 139 GLY A N 1
ATOM 1023 C CA . GLY A 1 139 ? 8.071 6.474 7.866 1.00 93.12 139 GLY A CA 1
ATOM 1024 C C . GLY A 1 139 ? 6.909 7.448 7.904 1.00 93.12 139 GLY A C 1
ATOM 1025 O O . GLY A 1 139 ? 5.963 7.283 8.671 1.00 93.12 139 GLY A O 1
ATOM 1026 N N . THR A 1 140 ? 6.996 8.476 7.066 1.00 93.25 140 THR A N 1
ATOM 1027 C CA . THR A 1 140 ? 5.950 9.483 6.908 1.00 93.25 140 THR A CA 1
ATOM 1028 C C . THR A 1 140 ? 5.582 9.602 5.439 1.00 93.25 140 THR A C 1
ATOM 1030 O O . THR A 1 140 ? 6.462 9.674 4.586 1.00 93.25 140 THR A O 1
ATOM 1033 N N . GLU A 1 141 ? 4.287 9.655 5.155 1.00 91.56 141 GLU A N 1
ATOM 1034 C CA . GLU A 1 141 ? 3.745 9.922 3.826 1.00 91.56 141 GLU A CA 1
ATOM 1035 C C . GLU A 1 141 ? 2.808 11.131 3.887 1.00 91.56 141 GLU A C 1
ATOM 1037 O O . GLU A 1 141 ? 2.148 11.373 4.903 1.00 91.56 141 GLU A O 1
ATOM 1042 N N . ARG A 1 142 ? 2.725 11.893 2.794 1.00 90.88 142 ARG A N 1
ATOM 1043 C CA . ARG A 1 142 ? 1.820 13.038 2.676 1.00 90.88 142 ARG A CA 1
ATOM 1044 C C . ARG A 1 142 ? 0.690 12.756 1.698 1.00 90.88 142 ARG A C 1
ATOM 1046 O O . ARG A 1 142 ? 0.923 12.380 0.550 1.00 90.88 142 ARG A O 1
ATOM 1053 N N . TRP A 1 143 ? -0.526 12.916 2.203 1.00 89.44 143 TRP A N 1
ATOM 1054 C CA . TRP A 1 143 ? -1.763 12.591 1.513 1.00 89.44 143 TRP A CA 1
ATOM 1055 C C . TRP A 1 143 ? -2.731 13.763 1.637 1.00 89.44 143 TRP A C 1
ATOM 1057 O O . TRP A 1 143 ? -3.142 14.112 2.748 1.00 89.44 143 TRP A O 1
ATOM 1067 N N . SER A 1 144 ? -3.129 14.353 0.511 1.00 89.44 144 SER A N 1
ATOM 1068 C CA . SER A 1 144 ? -4.070 15.478 0.436 1.00 89.44 144 SER A CA 1
ATOM 1069 C C . SER A 1 144 ? -3.710 16.619 1.400 1.00 89.44 144 SER A C 1
ATOM 1071 O O . SER A 1 144 ? -4.573 17.163 2.095 1.00 89.44 144 SER A O 1
ATOM 1073 N N . GLY A 1 145 ? -2.418 16.945 1.504 1.00 89.44 145 GLY A N 1
ATOM 1074 C CA . GLY A 1 145 ? -1.899 17.990 2.389 1.00 89.44 145 GLY A CA 1
ATOM 1075 C C . GLY A 1 145 ? -1.775 17.599 3.866 1.00 89.44 145 GLY A C 1
ATOM 1076 O O . GLY A 1 145 ? -1.424 18.447 4.689 1.00 89.44 145 GLY A O 1
ATOM 1077 N N . ARG A 1 146 ? -2.044 16.339 4.232 1.00 89.62 146 ARG A N 1
ATOM 1078 C CA . ARG A 1 146 ? -1.899 15.813 5.597 1.00 89.62 146 ARG A CA 1
ATOM 1079 C C . ARG A 1 146 ? -0.733 14.834 5.689 1.00 89.62 146 ARG A C 1
ATOM 1081 O O . ARG A 1 146 ? -0.627 13.917 4.881 1.00 89.62 146 ARG A O 1
ATOM 1088 N N . SER A 1 147 ? 0.090 14.988 6.722 1.00 90.75 147 SER A N 1
ATOM 1089 C CA . SER A 1 147 ? 1.140 14.026 7.063 1.00 90.75 147 SER A CA 1
ATOM 1090 C C . SER A 1 147 ? 0.576 12.847 7.851 1.00 90.75 147 SER A C 1
ATOM 1092 O O . SER A 1 147 ? -0.185 13.031 8.805 1.00 90.75 147 SER A O 1
ATOM 1094 N N . TRP A 1 148 ? 0.998 11.648 7.472 1.00 91.56 148 TRP A N 1
ATOM 1095 C CA . TRP A 1 148 ? 0.683 10.401 8.150 1.00 91.56 148 TRP A CA 1
ATOM 1096 C C . TRP A 1 148 ? 1.971 9.678 8.493 1.00 91.56 148 TRP A C 1
ATOM 1098 O O . TRP A 1 148 ? 2.796 9.439 7.614 1.00 91.56 148 TRP A O 1
ATOM 1108 N N . HIS A 1 149 ? 2.132 9.301 9.755 1.00 93.38 149 HIS A N 1
ATOM 1109 C CA . HIS A 1 149 ? 3.140 8.314 10.114 1.00 93.38 149 HIS A CA 1
ATOM 1110 C C . HIS A 1 149 ? 2.621 6.938 9.731 1.00 93.38 149 HIS A C 1
ATOM 1112 O O . HIS A 1 149 ? 1.438 6.672 9.917 1.00 93.38 149 HIS A O 1
ATOM 1118 N N . TYR A 1 150 ? 3.470 6.068 9.202 1.00 93.44 150 TYR A N 1
ATOM 1119 C CA . TYR A 1 150 ? 3.068 4.708 8.893 1.00 93.44 150 TYR A CA 1
ATOM 1120 C C . TYR A 1 150 ? 4.028 3.682 9.472 1.00 93.44 150 TYR A C 1
ATOM 1122 O O . TYR A 1 150 ? 5.232 3.912 9.578 1.00 93.44 150 TYR A O 1
ATOM 1130 N N . GLU A 1 151 ? 3.457 2.529 9.795 1.00 95.06 151 GLU A N 1
ATOM 1131 C CA . GLU A 1 151 ? 4.154 1.313 10.192 1.00 95.06 151 GLU A CA 1
ATOM 1132 C C . GLU A 1 151 ? 3.615 0.156 9.350 1.00 95.06 151 GLU A C 1
ATOM 1134 O O . GLU A 1 151 ? 2.403 0.026 9.182 1.00 95.06 151 GLU A O 1
ATOM 1139 N N . ALA A 1 152 ? 4.502 -0.682 8.818 1.00 94.81 152 ALA A N 1
ATOM 1140 C CA . ALA A 1 152 ? 4.171 -1.823 7.966 1.00 94.81 152 ALA A CA 1
ATOM 1141 C C . ALA A 1 152 ? 4.828 -3.134 8.450 1.00 94.81 152 ALA A C 1
ATOM 1143 O O . ALA A 1 152 ? 5.577 -3.774 7.689 1.00 94.81 152 ALA A O 1
ATOM 1144 N N . PRO A 1 153 ? 4.595 -3.551 9.712 1.00 94.19 153 PRO A N 1
ATOM 1145 C CA . PRO A 1 153 ? 5.112 -4.808 10.231 1.00 94.19 153 PRO A CA 1
ATOM 1146 C C . PRO A 1 153 ? 4.637 -6.008 9.413 1.00 94.19 153 PRO A C 1
ATOM 1148 O O . PRO A 1 153 ? 3.500 -6.078 8.937 1.00 94.19 153 PRO A O 1
ATOM 1151 N N . GLU A 1 154 ? 5.523 -6.989 9.301 1.00 92.75 154 GLU A N 1
ATOM 1152 C CA . GLU A 1 154 ? 5.207 -8.282 8.712 1.00 92.75 154 GLU A CA 1
ATOM 1153 C C . GLU A 1 154 ? 4.301 -9.097 9.638 1.00 92.75 154 GLU A C 1
ATOM 1155 O O . GLU A 1 154 ? 4.477 -9.127 10.859 1.00 92.75 154 GLU A O 1
ATOM 1160 N N . LEU A 1 155 ? 3.309 -9.762 9.050 1.00 92.12 155 LEU A N 1
ATOM 1161 C CA . LEU A 1 155 ? 2.389 -10.631 9.762 1.00 92.12 155 LEU A CA 1
ATOM 1162 C C . LEU A 1 155 ? 2.957 -12.057 9.787 1.00 92.12 155 LEU A C 1
ATOM 1164 O O . LEU A 1 155 ? 3.016 -12.714 8.745 1.00 92.12 155 LEU A O 1
ATOM 1168 N N . PRO A 1 156 ? 3.313 -12.595 10.968 1.00 86.00 156 PRO A N 1
ATOM 1169 C CA . PRO A 1 156 ? 3.952 -13.904 11.064 1.00 86.00 156 PRO A CA 1
ATOM 1170 C C . PRO A 1 156 ? 3.004 -14.998 10.586 1.00 86.00 156 PRO A C 1
ATOM 1172 O O . PRO A 1 156 ? 1.811 -14.904 10.848 1.00 86.00 156 PRO A O 1
ATOM 1175 N N . GLY A 1 157 ? 3.502 -16.058 9.944 1.00 79.25 157 GLY A N 1
ATOM 1176 C CA . GLY A 1 157 ? 2.700 -17.233 9.557 1.00 79.25 157 GLY A CA 1
ATOM 1177 C C . GLY A 1 157 ? 1.792 -17.035 8.336 1.00 79.25 157 GLY A C 1
ATOM 1178 O O . GLY A 1 157 ? 0.869 -17.818 8.123 1.00 79.25 157 GLY A O 1
ATOM 1179 N N . THR A 1 158 ? 2.004 -15.962 7.582 1.00 72.75 158 THR A N 1
ATOM 1180 C CA . THR A 1 158 ? 1.397 -15.681 6.274 1.00 72.75 158 THR A CA 1
ATOM 1181 C C . THR A 1 158 ? 2.535 -15.217 5.379 1.00 72.75 158 THR A C 1
ATOM 1183 O O . THR A 1 158 ? 3.187 -14.251 5.773 1.00 72.75 158 THR A O 1
ATOM 1186 N N . PRO A 1 159 ? 2.828 -15.886 4.250 1.00 70.50 159 PRO A N 1
ATOM 1187 C CA . PRO A 1 159 ? 3.961 -15.505 3.418 1.00 70.50 159 PRO A CA 1
ATOM 1188 C C . PRO A 1 159 ? 3.827 -14.042 2.984 1.00 70.50 159 PRO A C 1
ATOM 1190 O O . PRO A 1 159 ? 2.908 -13.692 2.245 1.00 70.50 159 PRO A O 1
ATOM 1193 N N . GLU A 1 160 ? 4.731 -13.197 3.481 1.00 79.31 160 GLU A N 1
ATOM 1194 C CA . GLU A 1 160 ? 4.931 -11.811 3.049 1.00 79.31 160 GLU A CA 1
ATOM 1195 C C . GLU A 1 160 ? 3.709 -10.870 3.156 1.00 79.31 160 GLU A C 1
ATOM 1197 O O . GLU A 1 160 ? 3.633 -9.855 2.457 1.00 79.31 160 GLU A O 1
ATOM 1202 N N . HIS A 1 161 ? 2.733 -11.172 4.023 1.00 90.81 161 HIS A N 1
ATOM 1203 C CA . HIS A 1 161 ? 1.665 -10.215 4.344 1.00 90.81 161 HIS A CA 1
ATOM 1204 C C . HIS A 1 161 ? 2.172 -9.163 5.320 1.00 90.81 161 HIS A C 1
ATOM 1206 O O . HIS A 1 161 ? 2.873 -9.477 6.282 1.00 90.81 161 HIS A O 1
ATOM 1212 N N . ARG A 1 162 ? 1.751 -7.916 5.128 1.00 93.62 162 ARG A N 1
ATOM 1213 C CA . ARG A 1 162 ? 2.083 -6.801 6.019 1.00 93.62 162 ARG A CA 1
ATOM 1214 C C . ARG A 1 162 ? 0.831 -6.083 6.475 1.00 93.62 162 ARG A C 1
ATOM 1216 O O . ARG A 1 162 ? -0.111 -5.915 5.704 1.00 93.62 162 ARG A O 1
ATOM 1223 N N . LEU A 1 163 ? 0.835 -5.654 7.732 1.00 95.38 163 LEU A N 1
ATOM 1224 C CA . LEU A 1 163 ? -0.181 -4.764 8.277 1.00 95.38 163 LEU A CA 1
ATOM 1225 C C . LEU A 1 163 ? 0.335 -3.335 8.157 1.00 95.38 163 LEU A C 1
ATOM 1227 O O . LEU A 1 163 ? 1.195 -2.942 8.929 1.00 95.38 163 LEU A O 1
ATOM 1231 N N . LEU A 1 164 ? -0.187 -2.574 7.207 1.00 94.62 164 LEU A N 1
ATOM 1232 C CA . LEU A 1 164 ? 0.124 -1.165 7.022 1.00 94.62 164 LEU A CA 1
ATOM 1233 C C . LEU A 1 164 ? -0.860 -0.320 7.836 1.00 94.62 164 LEU A C 1
ATOM 1235 O O . LEU A 1 164 ? -2.056 -0.331 7.552 1.00 94.62 164 LEU A O 1
ATOM 1239 N N . VAL A 1 165 ? -0.373 0.394 8.846 1.00 94.88 165 VAL A N 1
ATOM 1240 C CA . VAL A 1 165 ? -1.168 1.275 9.712 1.00 94.88 165 VAL A CA 1
ATOM 1241 C C . VAL A 1 165 ? -0.695 2.702 9.524 1.00 94.88 165 VAL A C 1
ATOM 1243 O O . VAL A 1 165 ? 0.493 2.969 9.670 1.00 94.88 165 VAL A O 1
ATOM 1246 N N . TYR A 1 166 ? -1.625 3.609 9.248 1.00 92.62 166 TYR A N 1
ATOM 1247 C CA . TYR A 1 166 ? -1.376 5.040 9.203 1.00 92.62 166 TYR A CA 1
ATOM 1248 C C . TYR A 1 166 ? -1.870 5.681 10.487 1.00 92.62 166 TYR A C 1
ATOM 1250 O O . TYR A 1 166 ? -3.014 5.497 10.883 1.00 92.62 166 TYR A O 1
ATOM 1258 N N . LEU A 1 167 ? -1.006 6.452 11.123 1.00 88.94 167 LEU A N 1
ATOM 1259 C CA . LEU A 1 167 ? -1.271 7.174 12.347 1.00 88.94 167 LEU A CA 1
ATOM 1260 C C . LEU A 1 167 ? -1.289 8.655 12.009 1.00 88.94 167 LEU A C 1
ATOM 1262 O O . LEU A 1 167 ? -0.316 9.215 11.490 1.00 88.94 167 LEU A O 1
ATOM 1266 N N . SER A 1 168 ? -2.424 9.288 12.279 1.00 80.31 168 SER A N 1
ATOM 1267 C CA . SER A 1 168 ? -2.482 10.739 12.226 1.00 80.31 168 SER A CA 1
ATOM 1268 C C . SER A 1 168 ? -1.582 11.340 13.310 1.00 80.31 168 SER A C 1
ATOM 1270 O O . SER A 1 168 ? -1.469 10.802 14.407 1.00 80.31 168 SER A O 1
ATOM 1272 N N . ASP A 1 169 ? -1.016 12.516 13.050 1.00 68.38 169 ASP A N 1
ATOM 1273 C CA . ASP A 1 169 ? -0.281 13.306 14.055 1.00 68.38 169 ASP A CA 1
ATOM 1274 C C . ASP A 1 169 ? -1.201 13.815 15.202 1.00 68.38 169 ASP A C 1
ATOM 1276 O O . ASP A 1 169 ? -0.804 14.578 16.085 1.00 68.38 169 ASP A O 1
ATOM 1280 N N . SER A 1 170 ? -2.486 13.421 15.203 1.00 58.22 170 SER A N 1
ATOM 1281 C CA . SER A 1 170 ? -3.418 13.792 16.259 1.00 58.22 170 SER A CA 1
ATOM 1282 C C . SER A 1 170 ? -3.146 12.959 17.510 1.00 58.22 170 SER A C 1
ATOM 1284 O O . SER A 1 170 ? -3.371 11.755 17.594 1.00 58.22 170 SER A O 1
ATOM 1286 N N . SER A 1 171 ? -2.602 13.649 18.501 1.00 48.84 171 SER A N 1
ATOM 1287 C CA . SER A 1 171 ? -2.078 13.127 19.753 1.00 48.84 171 SER A CA 1
ATOM 1288 C C . SER A 1 171 ? -3.198 12.662 20.691 1.00 48.84 171 SER A C 1
ATOM 1290 O O . SER A 1 171 ? -3.426 13.242 21.749 1.00 48.84 171 SER A O 1
ATOM 1292 N N . HIS A 1 172 ? -3.890 11.572 20.355 1.00 51.47 172 HIS A N 1
ATOM 1293 C CA . HIS A 1 172 ? -4.66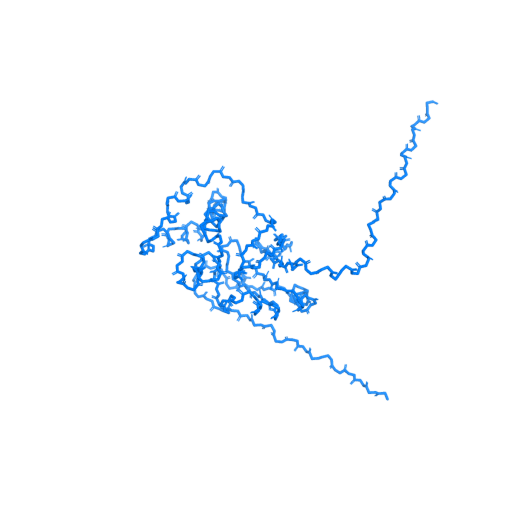0 10.811 21.340 1.00 51.47 172 HIS A CA 1
ATOM 1294 C C . HIS A 1 172 ? -3.767 9.752 21.993 1.00 51.47 172 HIS A C 1
ATOM 1296 O O . HIS A 1 172 ? -3.963 8.547 21.869 1.00 51.47 172 HIS A O 1
ATOM 1302 N N . HIS A 1 173 ? -2.745 10.220 22.710 1.00 50.50 173 HIS A N 1
ATOM 1303 C CA . HIS A 1 173 ? -1.927 9.346 23.536 1.00 50.50 173 HIS A CA 1
ATOM 1304 C C . HIS A 1 173 ? -2.717 8.992 24.799 1.00 50.50 173 HIS A C 1
ATOM 1306 O O . HIS A 1 173 ? -2.660 9.694 25.811 1.00 50.50 173 HIS A O 1
ATOM 1312 N N . GLY A 1 174 ? -3.422 7.860 24.778 1.00 52.19 174 GLY A N 1
ATOM 1313 C CA . GLY A 1 174 ? -3.545 7.089 26.011 1.00 52.19 174 GLY A CA 1
ATOM 1314 C C . GLY A 1 174 ? -2.125 6.882 26.541 1.00 52.19 174 GLY A C 1
ATOM 1315 O O . GLY A 1 174 ? -1.239 6.518 25.772 1.00 52.19 174 GLY A O 1
ATOM 1316 N N . ARG A 1 175 ? -1.859 7.208 27.810 1.00 53.50 175 ARG A N 1
ATOM 1317 C CA . ARG A 1 175 ? -0.516 7.060 28.389 1.00 53.50 175 ARG A CA 1
ATOM 1318 C C . ARG A 1 175 ? -0.100 5.590 28.314 1.00 53.50 175 ARG A C 1
ATOM 1320 O O . ARG A 1 175 ? -0.482 4.804 29.176 1.00 53.50 175 ARG A O 1
ATOM 1327 N N . ILE A 1 176 ? 0.676 5.222 27.299 1.00 63.25 176 ILE A N 1
ATOM 1328 C CA . ILE A 1 176 ? 1.343 3.926 27.249 1.00 63.25 176 ILE A CA 1
ATOM 1329 C C . ILE A 1 176 ? 2.547 4.046 28.175 1.00 63.25 176 ILE A C 1
ATOM 1331 O O . ILE A 1 176 ? 3.463 4.830 27.927 1.00 63.25 176 ILE A O 1
ATOM 1335 N N . ALA A 1 177 ? 2.518 3.307 29.281 1.00 66.31 177 ALA A N 1
ATOM 1336 C CA . ALA A 1 177 ? 3.701 3.142 30.104 1.00 66.31 177 ALA A CA 1
ATOM 1337 C C . ALA A 1 177 ? 4.740 2.373 29.280 1.00 66.31 177 ALA A C 1
ATOM 1339 O O . ALA A 1 177 ? 4.508 1.231 28.886 1.00 66.31 177 ALA A O 1
ATOM 1340 N N . GLN A 1 178 ? 5.871 3.011 28.989 1.00 66.00 178 GLN A N 1
ATOM 1341 C CA . GLN A 1 178 ? 7.036 2.292 28.498 1.00 66.00 178 GLN A CA 1
ATOM 1342 C C . GLN A 1 178 ? 7.624 1.537 29.689 1.00 66.00 178 GLN A C 1
ATOM 1344 O O . GLN A 1 178 ? 7.978 2.142 30.701 1.00 66.00 178 GLN A O 1
ATOM 1349 N N . ASN A 1 179 ? 7.701 0.213 29.594 1.00 62.91 179 ASN A N 1
ATOM 1350 C CA . ASN A 1 179 ? 8.387 -0.582 30.604 1.00 62.91 179 ASN A CA 1
ATOM 1351 C C . ASN A 1 179 ? 9.894 -0.379 30.407 1.00 62.91 179 ASN A C 1
ATOM 1353 O O . ASN A 1 179 ? 10.470 -0.952 29.485 1.00 62.91 179 ASN A O 1
ATOM 1357 N N . GLY A 1 180 ? 10.516 0.473 31.226 1.00 54.91 180 GLY A N 1
ATOM 1358 C CA . GLY A 1 180 ? 11.920 0.831 31.037 1.00 54.91 180 GLY A CA 1
ATOM 1359 C C . GLY A 1 180 ? 12.556 1.623 32.177 1.00 54.91 180 GLY A C 1
ATOM 1360 O O . GLY A 1 180 ? 13.059 2.713 31.944 1.00 54.91 180 GLY A O 1
ATOM 1361 N N . GLU A 1 181 ? 12.607 1.060 33.384 1.00 51.47 181 GLU A N 1
ATOM 1362 C CA . GLU A 1 181 ? 13.767 1.269 34.260 1.00 51.47 181 GLU A CA 1
ATOM 1363 C C . GLU A 1 181 ? 14.568 -0.037 34.256 1.00 51.47 181 GLU A C 1
ATOM 1365 O O . GLU A 1 181 ? 14.275 -0.985 34.983 1.00 51.47 181 GLU A O 1
ATOM 1370 N N . THR A 1 182 ? 15.565 -0.124 33.376 1.00 57.31 182 THR A N 1
ATOM 1371 C CA . THR A 1 182 ? 16.617 -1.138 33.481 1.00 57.31 182 THR A CA 1
ATOM 1372 C C . THR A 1 182 ? 17.436 -0.833 34.730 1.00 57.31 182 THR A C 1
ATOM 1374 O O . THR A 1 182 ? 18.335 0.008 34.698 1.00 57.31 182 THR A O 1
ATOM 1377 N N . GLY A 1 183 ? 17.113 -1.493 35.842 1.00 59.28 183 GLY A N 1
ATOM 1378 C CA . GLY A 1 183 ? 17.999 -1.537 37.002 1.00 59.28 183 GLY A CA 1
ATOM 1379 C C . GLY A 1 183 ? 19.377 -2.082 36.591 1.00 59.28 183 GLY A C 1
ATOM 1380 O O . GLY A 1 183 ? 19.445 -2.968 35.732 1.00 59.28 183 GLY A O 1
ATOM 1381 N N . PRO A 1 184 ? 20.483 -1.551 37.143 1.00 62.75 184 PRO A N 1
ATOM 1382 C CA . PRO A 1 184 ? 21.822 -1.976 36.763 1.00 62.75 184 PRO A CA 1
ATOM 1383 C C . PRO A 1 184 ? 22.019 -3.466 37.058 1.00 62.75 184 PRO A C 1
ATOM 1385 O O . PRO A 1 184 ? 21.720 -3.949 38.150 1.00 62.75 184 PRO A O 1
ATOM 1388 N N . CYS A 1 185 ? 22.532 -4.185 36.061 1.00 59.50 185 CYS A N 1
ATOM 1389 C CA . CYS A 1 185 ? 22.961 -5.574 36.181 1.00 59.50 185 CYS A CA 1
ATOM 1390 C C . CYS A 1 185 ? 23.967 -5.695 37.348 1.00 59.50 185 CYS A C 1
ATOM 1392 O O . CYS A 1 185 ? 24.961 -4.961 37.342 1.00 59.50 185 CYS A O 1
ATOM 1394 N N . PRO A 1 186 ? 23.748 -6.558 38.359 1.00 66.25 186 PRO A N 1
ATOM 1395 C CA . PRO A 1 186 ? 24.726 -6.736 39.424 1.00 66.25 186 PRO A CA 1
ATOM 1396 C C . PRO A 1 186 ? 25.996 -7.376 38.852 1.00 66.25 186 PRO A C 1
ATOM 1398 O O . PRO A 1 186 ? 25.941 -8.400 38.170 1.00 66.25 186 PRO A O 1
ATOM 1401 N N . ALA A 1 187 ? 27.145 -6.752 39.119 1.00 65.88 187 ALA A N 1
ATOM 1402 C CA . ALA A 1 187 ? 28.448 -7.267 38.714 1.00 65.88 187 ALA A CA 1
ATOM 1403 C C . ALA A 1 187 ? 28.723 -8.638 39.367 1.00 65.88 187 ALA A C 1
ATOM 1405 O O . ALA A 1 187 ? 28.336 -8.847 40.522 1.00 65.88 187 ALA A O 1
ATOM 1406 N N . PRO A 1 188 ? 29.402 -9.568 38.670 1.00 65.25 188 PRO A N 1
ATOM 1407 C CA . PRO A 1 188 ? 29.754 -10.856 39.248 1.00 65.25 188 PRO A CA 1
ATOM 1408 C C . PRO A 1 188 ? 30.732 -10.655 40.410 1.00 65.25 188 PRO A C 1
ATOM 1410 O O . PRO A 1 188 ? 31.758 -9.989 40.266 1.00 65.25 188 PRO A O 1
ATOM 1413 N N . SER A 1 189 ? 30.402 -11.225 41.567 1.00 71.81 189 SER A N 1
ATOM 1414 C CA . SER A 1 189 ? 31.318 -11.313 42.703 1.00 71.81 189 SER A CA 1
ATOM 1415 C C . SE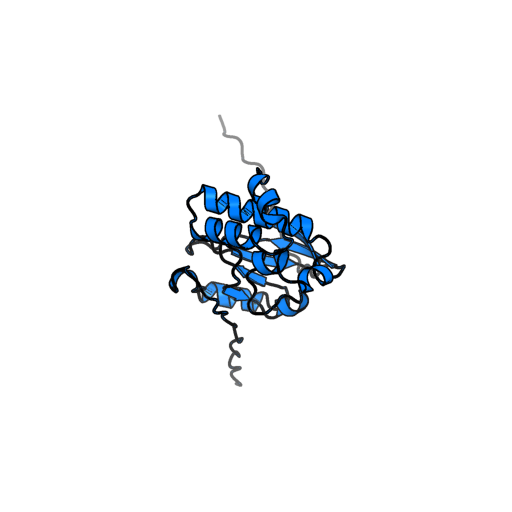R A 1 189 ? 32.471 -12.246 42.332 1.00 71.81 189 SER A C 1
ATOM 1417 O O . SER A 1 189 ? 32.232 -13.406 41.994 1.00 71.81 189 SER A O 1
ATOM 1419 N N . GLY A 1 190 ? 33.691 -11.706 42.336 1.00 69.69 190 GLY A N 1
ATOM 1420 C CA . GLY A 1 190 ? 34.927 -12.490 42.306 1.00 69.69 190 GLY A CA 1
ATOM 1421 C C . GLY A 1 190 ? 35.244 -13.113 43.656 1.00 69.69 190 GLY A C 1
ATOM 1422 O O . GLY A 1 190 ? 34.689 -12.632 44.672 1.00 69.69 190 GLY A O 1
#

Foldse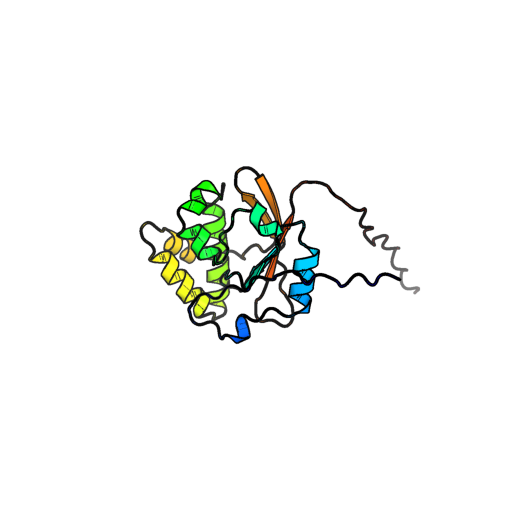ek 3Di:
DDDDDDDDDDKDFADDDDDDPPQLLDDDPVVVVVQQVQLCFWKFKAFLQQFTSTIHVNVVVQVDDPGDSVLCCLQPNPVVVQWFPPSVVVLLLSLLSLLVCVVVVDPVSVVVQVVSVPHPPTPSVVSNVVNPDHHDQWDWTATNNFIWTWHWDADPPRPRITMITTDGPPPPDPPDDDPDDPDDDDDDDD